Protein AF-A0A0F9I680-F1 (afdb_monomer)

Organism: NCBI:txid412755

Solvent-accessible surface area (backbone atoms only — not comparable to full-atom values): 9995 Å² total; per-residue (Å²): 134,84,71,47,72,48,41,45,18,54,28,61,46,63,41,27,54,53,59,56,99,83,57,76,48,34,31,39,33,33,26,45,72,59,65,69,57,66,71,37,91,88,50,78,71,80,47,61,52,76,46,85,48,102,69,39,40,36,44,37,25,24,49,69,58,43,52,54,42,27,54,46,25,34,59,76,54,52,42,57,49,64,41,65,60,71,60,88,81,68,40,84,87,36,68,31,42,51,54,35,69,44,52,81,79,32,67,43,73,70,34,33,53,52,32,31,51,52,49,26,52,53,27,48,46,62,39,72,73,50,86,70,67,87,87,52,71,78,83,39,71,69,39,36,55,22,49,38,53,23,52,51,40,48,54,37,43,50,45,26,71,74,72,73,49,76,62,65,58,48,48,92,45,61,74,66,58,75,103

InterPro domains:
  IPR018775 RNA repair pathway DNA polymerase beta [PF10127] (4-165)
  IPR018775 RNA repair pathway DNA polymerase beta [PTHR34817] (3-168)

Structure (mmCIF, N/CA/C/O backbone):
data_AF-A0A0F9I680-F1
#
_entry.id   AF-A0A0F9I680-F1
#
loop_
_atom_site.group_PDB
_atom_site.id
_atom_site.type_symbol
_atom_site.label_atom_id
_atom_site.label_alt_id
_atom_site.label_comp_id
_atom_site.label_asym_id
_atom_site.label_entity_id
_atom_site.label_seq_id
_atom_site.pdbx_PDB_ins_code
_atom_site.Cartn_x
_atom_site.Cartn_y
_atom_site.Cartn_z
_atom_site.occupancy
_atom_site.B_iso_or_equiv
_atom_site.auth_seq_id
_atom_site.auth_comp_id
_atom_site.auth_asym_id
_atom_site.auth_atom_id
_atom_site.pdbx_PDB_model_num
ATOM 1 N N . MET A 1 1 ? -2.159 15.903 21.311 1.00 48.25 1 MET A N 1
ATOM 2 C CA . MET A 1 1 ? -1.801 14.500 21.614 1.00 48.25 1 MET A CA 1
ATOM 3 C C . MET A 1 1 ? -1.056 13.933 20.414 1.00 48.25 1 MET A C 1
ATOM 5 O O . MET A 1 1 ? -1.367 14.329 19.299 1.00 48.25 1 MET A O 1
ATOM 9 N N . THR A 1 2 ? -0.051 13.082 20.617 1.00 60.75 2 THR A N 1
ATOM 10 C CA . THR A 1 2 ? 0.745 12.515 19.514 1.00 60.75 2 THR A CA 1
ATOM 11 C C . THR A 1 2 ? -0.011 11.352 18.873 1.00 60.75 2 THR A C 1
ATOM 13 O O . THR A 1 2 ? -0.427 10.430 19.573 1.00 60.75 2 THR A O 1
ATOM 16 N N . ASN A 1 3 ? -0.195 11.392 17.552 1.00 76.88 3 ASN A N 1
ATOM 17 C CA . ASN A 1 3 ? -0.824 10.306 16.801 1.00 76.88 3 ASN A CA 1
ATOM 18 C C . ASN A 1 3 ? -0.035 9.003 16.985 1.00 76.88 3 ASN A C 1
ATOM 20 O O . ASN A 1 3 ? 1.183 8.977 16.803 1.00 76.88 3 ASN A O 1
ATOM 24 N N . LYS A 1 4 ? -0.727 7.911 17.324 1.00 87.38 4 LYS A N 1
ATOM 25 C CA . LYS A 1 4 ? -0.082 6.615 17.559 1.00 87.38 4 LYS A CA 1
ATOM 26 C C . LYS A 1 4 ? 0.036 5.847 16.249 1.00 87.38 4 LYS A C 1
ATOM 28 O O . LYS A 1 4 ? -0.978 5.424 15.693 1.00 87.38 4 LYS A O 1
ATOM 33 N N . MET A 1 5 ? 1.261 5.640 15.775 1.00 91.88 5 MET A N 1
ATOM 34 C CA . MET A 1 5 ? 1.537 4.731 14.662 1.00 91.88 5 MET A CA 1
ATOM 35 C C . MET A 1 5 ? 1.271 3.286 15.102 1.00 91.88 5 MET A C 1
ATOM 37 O O . MET A 1 5 ? 1.675 2.878 16.190 1.00 91.88 5 MET A O 1
ATOM 41 N N . ILE A 1 6 ? 0.550 2.529 14.278 1.00 94.44 6 ILE A N 1
ATOM 42 C CA . ILE A 1 6 ? 0.168 1.138 14.562 1.00 94.44 6 ILE A CA 1
ATOM 43 C C . ILE A 1 6 ? 0.752 0.143 13.561 1.00 94.44 6 ILE A C 1
ATOM 45 O O . ILE A 1 6 ? 0.782 -1.046 13.855 1.00 94.44 6 ILE A O 1
ATOM 49 N N . LEU A 1 7 ? 1.195 0.60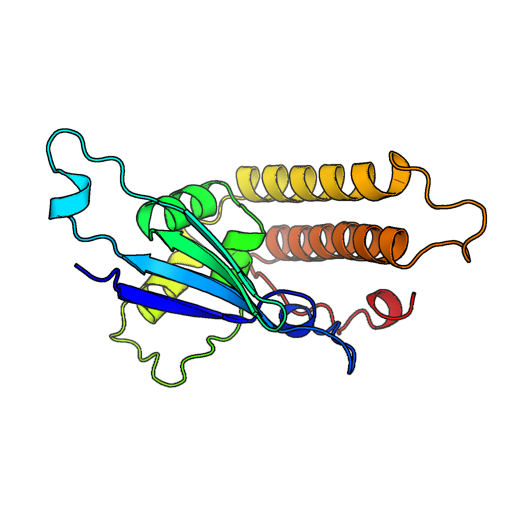7 12.391 1.00 95.69 7 LEU A N 1
ATOM 50 C CA . LEU A 1 7 ? 1.823 -0.211 11.359 1.00 95.69 7 LEU A CA 1
ATOM 51 C C . LEU A 1 7 ? 2.807 0.654 10.569 1.00 95.69 7 LEU A C 1
ATOM 53 O O . LEU A 1 7 ? 2.460 1.776 10.208 1.00 95.69 7 LEU A O 1
ATOM 57 N N . LYS A 1 8 ? 3.989 0.111 10.273 1.00 95.06 8 LYS A N 1
ATOM 58 C CA . LYS A 1 8 ? 4.958 0.662 9.320 1.00 95.06 8 LYS A CA 1
ATOM 59 C C . LYS A 1 8 ? 5.495 -0.479 8.462 1.00 95.06 8 LYS A C 1
ATOM 61 O O . LYS A 1 8 ? 5.934 -1.491 9.011 1.00 95.06 8 LYS A O 1
ATOM 66 N N . THR A 1 9 ? 5.455 -0.338 7.145 1.00 95.69 9 THR A N 1
ATOM 67 C CA . THR A 1 9 ? 5.979 -1.318 6.185 1.00 95.69 9 THR A CA 1
ATOM 68 C C . THR A 1 9 ? 6.932 -0.640 5.219 1.00 95.69 9 THR A C 1
ATOM 70 O O . THR A 1 9 ? 6.786 0.550 4.942 1.00 95.69 9 THR A O 1
ATOM 73 N N . VAL A 1 10 ? 7.880 -1.407 4.686 1.00 95.12 10 VAL A N 1
ATOM 74 C CA . VAL A 1 10 ? 8.699 -0.966 3.549 1.00 95.12 10 VAL A CA 1
ATOM 75 C C . VAL A 1 10 ? 7.780 -0.686 2.352 1.00 95.12 10 VAL A C 1
ATOM 77 O O . VAL A 1 10 ? 6.720 -1.303 2.219 1.00 95.12 10 VAL A O 1
ATOM 80 N N . ALA A 1 11 ? 8.152 0.264 1.509 1.00 93.44 11 ALA A N 1
ATOM 81 C CA . ALA A 1 11 ? 7.492 0.570 0.248 1.00 93.44 11 ALA A CA 1
ATOM 82 C C . ALA A 1 11 ? 8.542 0.674 -0.874 1.00 93.44 11 ALA A C 1
ATOM 84 O O . ALA A 1 11 ? 9.697 0.281 -0.695 1.00 93.44 11 ALA A O 1
ATOM 85 N N . GLY A 1 12 ? 8.122 1.144 -2.048 1.00 90.69 12 GLY A N 1
ATOM 86 C CA . GLY A 1 12 ? 9.046 1.444 -3.140 1.00 90.69 12 GLY A CA 1
ATOM 87 C C . GLY A 1 12 ? 9.788 0.236 -3.708 1.00 90.69 12 GLY A C 1
ATOM 88 O O . GLY A 1 12 ? 9.336 -0.907 -3.594 1.00 90.69 12 GLY A O 1
ATOM 89 N N . SER A 1 13 ? 10.926 0.502 -4.357 1.00 89.88 13 SER A N 1
ATOM 90 C CA . SER A 1 13 ? 11.719 -0.510 -5.075 1.00 89.88 13 SER A CA 1
ATOM 91 C C . SER A 1 13 ? 12.081 -1.701 -4.185 1.00 89.88 13 SER A C 1
ATOM 93 O O . SER A 1 13 ? 11.912 -2.842 -4.609 1.00 89.88 13 SER A O 1
ATOM 95 N N . ARG A 1 14 ? 12.427 -1.449 -2.917 1.00 92.12 14 ARG A N 1
ATOM 96 C CA . ARG A 1 14 ? 12.725 -2.477 -1.903 1.00 92.12 14 ARG A CA 1
ATOM 97 C C . ARG A 1 14 ? 11.552 -3.400 -1.603 1.00 92.12 14 ARG A C 1
ATOM 99 O O . ARG A 1 14 ? 11.730 -4.606 -1.468 1.00 92.12 14 ARG A O 1
ATOM 106 N N . ALA A 1 15 ? 10.335 -2.864 -1.502 1.00 93.25 15 ALA A N 1
ATOM 107 C CA . ALA A 1 15 ? 9.154 -3.709 -1.313 1.00 93.25 15 ALA A CA 1
ATOM 108 C C . ALA A 1 15 ? 8.887 -4.586 -2.547 1.00 93.25 15 ALA A C 1
ATOM 110 O O . ALA A 1 15 ? 8.415 -5.719 -2.425 1.00 93.25 15 ALA A O 1
ATOM 111 N N . TYR A 1 16 ? 9.201 -4.064 -3.733 1.00 92.38 16 TYR A N 1
ATOM 112 C CA . TYR A 1 16 ? 8.995 -4.751 -5.002 1.00 92.38 16 TYR A CA 1
ATOM 113 C C . TYR A 1 16 ? 10.117 -5.734 -5.366 1.00 92.38 16 TYR A C 1
ATOM 115 O O . TYR A 1 16 ? 9.913 -6.518 -6.292 1.00 92.38 16 TYR A O 1
ATOM 123 N N . GLY A 1 17 ? 11.245 -5.751 -4.647 1.00 90.75 17 GLY A N 1
ATOM 124 C CA . GLY A 1 17 ? 12.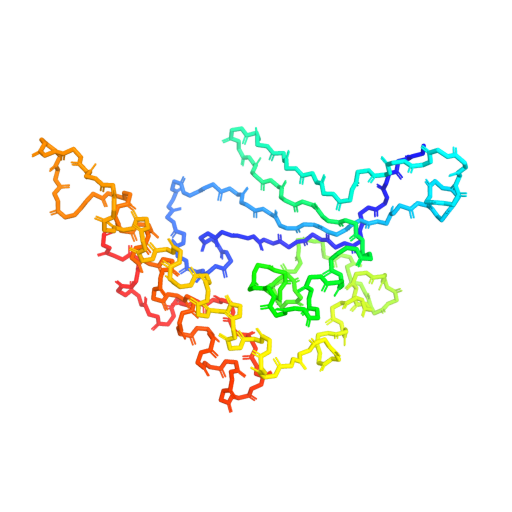423 -6.547 -5.017 1.00 90.75 17 GLY A CA 1
ATOM 125 C C . GLY A 1 17 ? 13.109 -6.023 -6.281 1.00 90.75 17 GLY A C 1
ATOM 126 O O . GLY A 1 17 ? 13.541 -6.814 -7.116 1.00 90.75 17 GLY A O 1
ATOM 127 N N . LEU A 1 18 ? 13.086 -4.702 -6.470 1.00 89.31 18 LEU A N 1
ATOM 128 C CA . LEU A 1 18 ? 13.632 -3.985 -7.625 1.00 89.31 18 LEU A CA 1
ATOM 129 C C . LEU A 1 18 ? 14.715 -2.972 -7.203 1.00 89.31 18 LEU A C 1
ATOM 131 O O . LEU A 1 18 ? 15.000 -2.034 -7.942 1.00 89.31 18 LEU A O 1
ATOM 135 N N . GLU A 1 19 ? 15.236 -3.073 -5.982 1.00 89.44 19 GLU A N 1
ATOM 136 C CA . GLU A 1 19 ? 16.213 -2.138 -5.435 1.00 89.44 19 GLU A CA 1
ATOM 137 C C . GLU A 1 19 ? 17.595 -2.248 -6.096 1.00 89.44 19 GLU A C 1
ATOM 139 O O . GLU A 1 19 ? 18.069 -3.325 -6.452 1.00 89.44 19 GLU A O 1
ATOM 144 N N . THR A 1 20 ? 18.258 -1.102 -6.206 1.00 85.81 20 THR A N 1
ATOM 145 C CA . THR A 1 20 ? 19.670 -0.944 -6.572 1.00 85.81 20 THR A CA 1
ATOM 146 C C . THR A 1 20 ? 20.467 -0.464 -5.350 1.00 85.81 20 THR A C 1
ATOM 148 O O . THR A 1 20 ? 19.858 -0.028 -4.362 1.00 85.81 20 THR A O 1
ATOM 151 N N . PRO A 1 21 ? 21.814 -0.492 -5.378 1.00 87.12 21 PRO A N 1
ATOM 152 C CA . PRO A 1 21 ? 22.633 0.053 -4.290 1.00 87.12 21 PRO A CA 1
ATOM 153 C C . PRO A 1 21 ? 22.317 1.519 -3.936 1.00 87.12 21 PRO A C 1
ATOM 155 O O . PRO A 1 21 ? 22.469 1.916 -2.784 1.00 87.12 21 PRO A O 1
ATOM 158 N N . GLU A 1 22 ? 21.831 2.300 -4.900 1.00 86.31 22 GLU A N 1
ATOM 159 C CA . GLU A 1 22 ? 21.490 3.723 -4.772 1.00 86.31 22 GLU A CA 1
ATOM 160 C C . GLU A 1 22 ? 20.029 3.966 -4.376 1.00 86.31 22 GLU A C 1
ATOM 162 O O . GLU A 1 22 ? 19.637 5.109 -4.150 1.00 86.31 22 GLU A O 1
ATOM 167 N N . SER A 1 23 ? 19.200 2.920 -4.315 1.00 86.25 23 SER A N 1
ATOM 168 C CA . SER A 1 23 ? 17.781 3.084 -4.006 1.00 86.25 23 SER A CA 1
ATOM 169 C C . SER A 1 23 ? 17.591 3.654 -2.594 1.00 86.25 23 SER A C 1
ATOM 171 O O . SER A 1 23 ? 18.244 3.200 -1.649 1.00 86.25 23 SER A O 1
ATOM 173 N N . ASP A 1 24 ? 16.618 4.540 -2.426 1.00 88.38 24 ASP A N 1
ATOM 174 C CA . ASP A 1 24 ? 16.194 5.165 -1.171 1.00 88.38 24 ASP A CA 1
ATOM 175 C C . ASP A 1 24 ? 15.243 4.281 -0.339 1.00 88.38 24 ASP A C 1
ATOM 177 O O . ASP A 1 24 ? 14.842 3.178 -0.734 1.00 88.38 24 ASP A O 1
ATOM 181 N N . TRP A 1 25 ? 14.938 4.725 0.884 1.00 90.38 25 TRP A N 1
ATOM 182 C CA . TRP A 1 25 ? 14.004 4.038 1.773 1.00 90.38 25 TRP A CA 1
ATOM 183 C C . TRP A 1 25 ? 12.628 4.698 1.748 1.00 90.38 25 TRP A C 1
ATOM 185 O O . TRP A 1 25 ? 12.415 5.739 2.367 1.00 90.38 25 TRP A O 1
ATOM 195 N N . ASP A 1 26 ? 11.673 4.014 1.126 1.00 92.62 26 ASP A N 1
ATOM 196 C CA . ASP A 1 26 ? 10.259 4.370 1.185 1.00 92.62 26 ASP A CA 1
ATOM 197 C C . ASP A 1 26 ? 9.522 3.579 2.274 1.00 92.62 26 ASP A C 1
ATOM 199 O O . ASP A 1 26 ? 9.750 2.376 2.470 1.00 92.62 26 ASP A O 1
ATOM 203 N N . TYR A 1 27 ? 8.554 4.217 2.931 1.00 94.62 27 TYR A N 1
ATOM 204 C CA . TYR A 1 27 ? 7.679 3.570 3.904 1.00 94.62 27 TYR A CA 1
ATOM 205 C C . TYR A 1 27 ? 6.213 3.950 3.739 1.00 94.62 27 TYR A C 1
ATOM 207 O O . TYR A 1 27 ? 5.848 5.097 3.486 1.00 94.62 27 TYR A O 1
ATOM 215 N N . HIS A 1 28 ? 5.350 2.983 4.030 1.00 95.81 28 HIS A N 1
ATOM 216 C CA . HIS A 1 28 ? 3.940 3.221 4.301 1.00 95.81 28 HIS A CA 1
ATOM 217 C C . HIS A 1 28 ? 3.675 3.041 5.791 1.00 95.81 28 HIS A C 1
ATOM 219 O O . HIS A 1 28 ? 4.137 2.071 6.395 1.00 95.81 28 HIS A O 1
ATOM 225 N N . ALA A 1 29 ? 2.905 3.945 6.391 1.00 94.94 29 ALA A N 1
ATOM 226 C CA . ALA A 1 29 ? 2.509 3.820 7.785 1.00 94.94 29 ALA A CA 1
ATOM 227 C C . ALA A 1 29 ? 1.026 4.108 8.016 1.00 94.94 29 ALA A C 1
ATOM 229 O O . ALA A 1 29 ? 0.394 4.911 7.331 1.00 94.94 29 ALA A O 1
ATOM 230 N N . VAL A 1 30 ? 0.473 3.467 9.041 1.00 96.44 30 VAL A N 1
ATOM 231 C CA . VAL A 1 30 ? -0.902 3.683 9.490 1.00 96.44 30 VAL A CA 1
ATOM 232 C C . VAL A 1 30 ? -0.878 4.160 10.929 1.00 96.44 30 VAL A C 1
ATOM 234 O O . VAL A 1 30 ? -0.193 3.576 11.773 1.00 96.44 30 VAL A O 1
ATOM 237 N N . PHE A 1 31 ? -1.634 5.214 11.218 1.00 94.62 31 PHE A N 1
ATOM 238 C CA . PHE A 1 31 ? -1.754 5.784 12.554 1.00 94.62 31 PHE A CA 1
ATOM 239 C C . PHE A 1 31 ? -3.211 5.928 12.985 1.00 94.62 31 PHE A C 1
ATOM 241 O O . PHE A 1 31 ? -4.137 5.890 12.176 1.00 94.62 31 PHE A O 1
ATOM 248 N N . VAL A 1 32 ? -3.408 6.099 14.288 1.00 93.75 32 VAL A N 1
ATOM 249 C CA . VAL A 1 32 ? -4.717 6.333 14.896 1.00 93.75 32 VAL A CA 1
ATOM 250 C C . VAL A 1 32 ? -4.776 7.762 15.411 1.00 93.75 32 VAL A C 1
ATOM 252 O O . VAL A 1 32 ? -3.882 8.202 16.140 1.00 93.75 32 VAL A O 1
ATOM 255 N N . ILE A 1 33 ? -5.845 8.463 15.037 1.00 92.56 33 ILE A N 1
ATOM 256 C CA . ILE A 1 33 ? -6.227 9.740 15.638 1.00 92.56 33 ILE A CA 1
ATOM 257 C C . ILE A 1 33 ? -7.185 9.441 16.795 1.00 92.56 33 ILE A C 1
ATOM 259 O O . ILE A 1 33 ? -8.122 8.657 16.604 1.00 92.56 33 ILE A O 1
ATOM 263 N N . PRO A 1 34 ? -6.980 10.030 17.986 1.00 90.19 34 PRO A N 1
ATOM 264 C CA . PRO A 1 34 ? -7.920 9.899 19.090 1.00 90.19 34 PRO A CA 1
ATOM 265 C C . PRO A 1 34 ? -9.344 10.271 18.671 1.00 90.19 34 PRO A C 1
ATOM 267 O O . PRO A 1 34 ? -9.570 11.287 18.019 1.00 90.19 34 PRO A O 1
ATOM 270 N N . THR A 1 35 ? -10.332 9.478 19.085 1.00 91.12 35 THR A N 1
ATOM 271 C CA . THR A 1 35 ? -11.741 9.722 18.738 1.00 91.12 35 THR A CA 1
ATOM 272 C C . THR A 1 35 ? -12.216 11.108 19.174 1.00 91.12 35 THR A C 1
ATOM 274 O O . THR A 1 35 ? -12.987 11.737 18.456 1.00 91.12 35 THR A O 1
ATOM 277 N 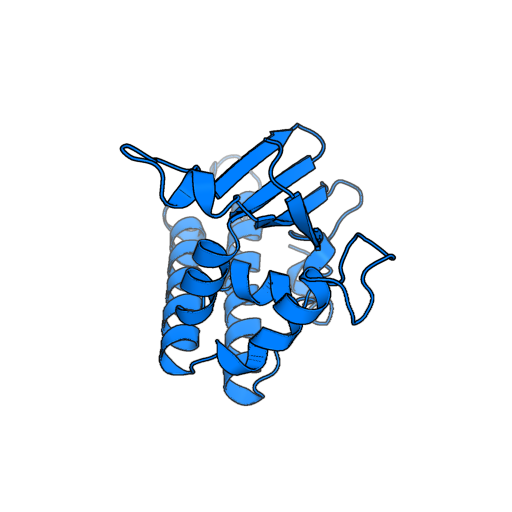N . VAL A 1 36 ? -11.705 11.619 20.299 1.00 92.12 36 VAL A N 1
ATOM 278 C CA . VAL A 1 36 ? -11.998 12.978 20.785 1.00 92.12 36 VAL A CA 1
ATOM 279 C C . VAL A 1 36 ? -11.589 14.060 19.781 1.00 92.12 36 VAL A C 1
ATOM 281 O O . VAL A 1 36 ? -12.331 15.017 19.596 1.00 92.12 36 VAL A O 1
ATOM 284 N N . ASP A 1 37 ? -10.481 13.866 19.061 1.00 90.56 37 ASP A N 1
ATOM 285 C CA . ASP A 1 37 ? -9.981 14.813 18.058 1.00 90.56 37 ASP A CA 1
ATOM 286 C C . ASP A 1 37 ? -10.763 14.709 16.737 1.00 90.56 37 ASP A C 1
ATOM 288 O O . ASP A 1 37 ? -10.782 15.647 15.943 1.00 90.56 37 ASP A O 1
ATOM 292 N N . ILE A 1 38 ? -11.422 13.570 16.492 1.00 90.25 38 ILE A N 1
ATOM 293 C CA . ILE A 1 38 ? -12.303 13.361 15.333 1.00 90.25 38 ILE A CA 1
ATOM 294 C C . ILE A 1 38 ? -13.693 13.960 15.587 1.00 90.25 38 ILE A C 1
ATOM 296 O O . ILE A 1 38 ? -14.302 14.489 14.661 1.00 90.25 38 ILE A O 1
ATOM 300 N N . LEU A 1 39 ? -14.202 13.850 16.818 1.00 92.81 39 LEU A N 1
ATOM 301 C CA . LEU A 1 39 ? -15.562 14.256 17.194 1.00 92.81 39 LEU A CA 1
ATOM 302 C C . LEU A 1 39 ? -15.652 15.677 17.773 1.00 92.81 39 LEU A C 1
ATOM 304 O O . LEU A 1 39 ? -16.750 16.129 18.098 1.00 92.81 39 LEU A O 1
ATOM 308 N N . ALA A 1 40 ? -14.530 16.384 17.915 1.00 93.56 40 ALA A N 1
ATOM 309 C CA . ALA A 1 40 ? -14.527 17.764 18.382 1.00 93.56 40 ALA A CA 1
ATOM 310 C C . ALA A 1 40 ? -15.291 18.698 17.422 1.00 93.56 40 ALA A C 1
ATOM 312 O O . ALA A 1 40 ? -15.269 18.538 16.198 1.00 93.56 40 ALA A O 1
ATOM 313 N N . LEU A 1 41 ? -15.945 19.723 17.977 1.00 94.12 41 LEU A N 1
ATOM 314 C CA . LEU A 1 41 ? -16.574 20.772 17.173 1.00 94.12 41 LEU A CA 1
ATOM 315 C C . LEU A 1 41 ? -15.502 21.515 16.362 1.00 94.12 41 LEU A C 1
ATOM 317 O O . LEU A 1 41 ? -14.508 21.978 16.915 1.00 94.12 41 LEU A O 1
ATOM 321 N N . GLY A 1 42 ? -15.702 21.614 15.046 1.00 91.94 42 GLY A N 1
ATOM 322 C CA . GLY A 1 42 ? -14.726 22.221 14.133 1.00 91.94 42 GLY A CA 1
ATOM 323 C C . GLY A 1 42 ? -13.513 21.338 13.809 1.00 91.94 42 GLY A C 1
ATOM 324 O O . GLY A 1 42 ? -12.537 21.837 13.250 1.00 91.94 42 GLY A O 1
ATOM 325 N N . ALA A 1 43 ? -13.549 20.042 14.139 1.00 88.25 43 ALA A N 1
ATOM 326 C CA . ALA A 1 43 ? -12.458 19.121 13.845 1.00 88.25 43 ALA A CA 1
ATOM 327 C C . ALA A 1 43 ? -12.141 19.047 12.340 1.00 88.25 43 ALA A C 1
ATOM 329 O O . ALA A 1 43 ? -13.004 18.762 11.509 1.00 88.25 43 ALA A O 1
ATOM 330 N N . ASN A 1 44 ? -10.863 19.225 11.997 1.00 87.31 44 ASN A N 1
ATOM 331 C CA . ASN A 1 44 ? -10.322 18.973 10.661 1.00 87.31 44 ASN A CA 1
ATOM 332 C C . ASN A 1 44 ? -9.040 18.124 10.757 1.00 87.31 44 ASN A C 1
ATOM 334 O O . ASN A 1 44 ? -7.934 18.618 10.513 1.00 87.31 44 ASN A O 1
ATOM 338 N N . PRO A 1 45 ? -9.153 16.858 11.198 1.00 85.56 45 PRO A N 1
ATOM 339 C CA . PRO A 1 45 ? -7.988 16.021 11.424 1.00 85.56 45 PRO A CA 1
ATOM 340 C C . PRO A 1 45 ? -7.264 15.730 10.105 1.00 85.56 45 PRO A C 1
ATOM 342 O O . PRO A 1 45 ? -7.874 15.312 9.117 1.00 85.56 45 PRO A O 1
ATOM 345 N N . LYS A 1 46 ? -5.936 15.885 10.093 1.00 84.88 46 LYS A N 1
ATOM 346 C CA . LYS A 1 46 ? -5.104 15.472 8.956 1.00 84.88 46 LYS A CA 1
ATOM 347 C C . LYS A 1 46 ? -5.128 13.947 8.839 1.00 84.88 46 LYS A C 1
ATOM 349 O O . LYS A 1 46 ? -4.502 13.251 9.628 1.00 84.88 46 LYS A O 1
ATOM 354 N N . ARG A 1 47 ? -5.850 13.429 7.842 1.00 88.00 47 ARG A N 1
ATOM 355 C CA . ARG A 1 47 ? -6.007 11.979 7.599 1.00 88.00 47 ARG A CA 1
ATOM 356 C C . ARG A 1 47 ? -4.901 11.359 6.750 1.00 88.00 47 ARG A C 1
ATOM 358 O O . ARG A 1 47 ? -4.856 10.140 6.606 1.00 88.00 47 ARG A O 1
ATOM 365 N N . ARG A 1 48 ? -4.050 12.195 6.155 1.00 87.62 48 ARG A N 1
ATOM 366 C CA . ARG A 1 48 ? -2.861 11.801 5.401 1.00 87.62 48 ARG A CA 1
ATOM 367 C C . ARG A 1 48 ? -1.742 12.792 5.653 1.00 87.62 48 ARG A C 1
ATOM 369 O O . ARG A 1 48 ? -2.016 13.985 5.796 1.00 87.62 48 ARG A O 1
ATOM 376 N N . ALA A 1 49 ? -0.515 12.300 5.649 1.00 82.94 49 ALA A N 1
ATOM 377 C CA . ALA A 1 49 ? 0.675 13.129 5.574 1.00 82.94 49 ALA A CA 1
ATOM 378 C C . ALA A 1 49 ? 1.725 12.437 4.705 1.00 82.94 49 ALA A C 1
ATOM 380 O O . ALA A 1 49 ? 1.769 11.205 4.643 1.00 82.94 49 ALA A O 1
ATOM 381 N N . TRP A 1 50 ? 2.531 13.254 4.041 1.00 80.75 50 TRP A N 1
ATOM 382 C CA . TRP A 1 50 ? 3.685 12.833 3.267 1.00 80.75 50 TRP A CA 1
ATOM 383 C C . TRP A 1 50 ? 4.899 13.547 3.850 1.00 80.75 50 TRP A C 1
ATOM 385 O O . TRP A 1 50 ? 4.830 14.758 4.076 1.00 80.75 50 TRP A O 1
ATOM 395 N N . ASP A 1 51 ? 5.930 12.783 4.184 1.00 78.25 51 ASP A N 1
ATOM 396 C CA . ASP A 1 51 ? 7.190 13.286 4.718 1.00 78.25 51 ASP A CA 1
ATOM 397 C C . ASP A 1 51 ? 8.298 12.924 3.729 1.00 78.25 51 ASP A C 1
ATOM 399 O O . ASP A 1 51 ? 8.665 11.756 3.611 1.00 78.25 51 ASP A O 1
ATOM 403 N N . GLU A 1 52 ? 8.752 13.922 2.972 1.00 68.06 52 GLU A N 1
ATOM 404 C CA . GLU A 1 52 ? 9.837 13.814 1.998 1.00 68.06 52 GLU A CA 1
ATOM 405 C C . GLU A 1 52 ? 11.118 14.377 2.618 1.00 68.06 52 GLU A C 1
ATOM 407 O O . GLU A 1 52 ? 11.441 15.561 2.482 1.00 68.06 52 GLU A O 1
ATOM 412 N N . SER A 1 53 ? 11.870 13.531 3.314 1.00 67.88 53 SER A N 1
ATOM 413 C CA . SER A 1 53 ? 13.252 13.846 3.675 1.00 67.88 53 SER A CA 1
ATOM 414 C C . SER A 1 53 ? 14.195 13.190 2.664 1.00 67.88 53 SER A C 1
ATOM 416 O O . SER A 1 53 ? 13.868 12.149 2.104 1.00 67.88 53 SER A O 1
ATOM 418 N N . LYS A 1 54 ? 15.384 13.764 2.424 1.00 57.56 54 LYS A N 1
ATOM 419 C CA . LYS A 1 54 ? 16.333 13.2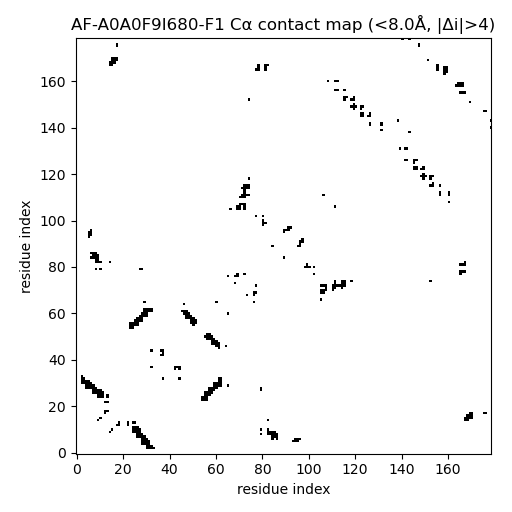63 1.401 1.00 57.56 54 LYS A CA 1
ATOM 420 C C . LYS A 1 54 ? 16.721 11.783 1.550 1.00 57.56 54 LYS A C 1
ATOM 422 O O . LYS A 1 54 ? 17.204 11.206 0.586 1.00 57.56 54 LYS A O 1
ATOM 427 N N . GLU A 1 55 ? 16.559 11.201 2.737 1.00 62.62 55 GLU A N 1
ATOM 428 C CA . GLU A 1 55 ? 16.933 9.811 3.031 1.00 62.62 55 GLU A CA 1
ATOM 429 C C . GLU A 1 55 ? 15.726 8.886 3.247 1.00 62.62 55 GLU A C 1
ATOM 431 O O . GLU A 1 55 ? 15.879 7.664 3.204 1.00 62.62 55 GLU A O 1
ATOM 436 N N . VAL A 1 56 ? 14.537 9.446 3.501 1.00 74.81 56 VAL A N 1
ATOM 437 C CA . VAL A 1 56 ? 13.329 8.689 3.836 1.00 74.81 56 VAL A CA 1
ATOM 438 C C . VAL A 1 56 ? 12.093 9.390 3.281 1.00 74.81 56 VAL A C 1
ATOM 440 O O . VAL A 1 56 ? 11.767 10.497 3.723 1.00 74.81 56 VAL A O 1
ATOM 443 N N . ASP A 1 57 ? 11.377 8.698 2.395 1.00 85.31 57 ASP A N 1
ATOM 444 C CA . ASP A 1 57 ? 10.003 9.026 2.015 1.00 85.31 57 ASP A CA 1
ATOM 445 C C . ASP A 1 57 ? 9.042 8.194 2.881 1.00 85.31 57 ASP A C 1
ATOM 447 O O . ASP A 1 57 ? 9.131 6.963 2.962 1.00 85.31 57 ASP A O 1
ATOM 451 N N . MET A 1 58 ? 8.118 8.859 3.576 1.00 90.56 58 MET A N 1
ATOM 452 C CA . MET A 1 58 ? 7.069 8.183 4.328 1.00 90.56 58 MET A CA 1
ATOM 453 C C . MET A 1 58 ? 5.676 8.717 3.997 1.00 90.56 58 MET A C 1
ATOM 455 O O . MET A 1 58 ? 5.311 9.854 4.309 1.00 90.56 58 MET A O 1
ATOM 459 N N . GLN A 1 59 ? 4.827 7.830 3.477 1.00 94.00 59 GLN A N 1
ATOM 460 C CA . GLN A 1 59 ? 3.397 8.075 3.322 1.00 94.00 59 GLN A CA 1
ATOM 461 C C . GLN A 1 59 ? 2.629 7.513 4.510 1.00 94.00 59 GLN A C 1
ATOM 463 O O . GLN A 1 59 ? 2.779 6.350 4.888 1.00 94.00 59 GLN A O 1
ATOM 468 N N . THR A 1 60 ? 1.776 8.342 5.106 1.00 94.12 60 THR A N 1
ATOM 469 C CA . THR A 1 60 ? 1.026 7.973 6.306 1.00 94.12 60 THR A CA 1
ATOM 470 C C . THR A 1 60 ? -0.470 8.192 6.136 1.00 94.12 60 THR A C 1
ATOM 472 O O . THR A 1 60 ? -0.907 9.194 5.563 1.00 94.12 60 THR A O 1
ATOM 475 N N . TRP A 1 61 ? -1.268 7.269 6.675 1.00 96.88 61 TRP A N 1
ATOM 476 C CA . TRP A 1 61 ? -2.728 7.345 6.660 1.00 96.88 61 TRP A CA 1
ATOM 477 C C . TRP A 1 61 ? -3.315 7.137 8.052 1.00 96.88 61 TRP A C 1
ATOM 479 O O . TRP A 1 61 ? -2.906 6.250 8.800 1.00 96.88 61 TRP A O 1
ATOM 489 N N . GLU A 1 62 ? -4.335 7.924 8.371 1.00 96.25 62 GLU A N 1
ATOM 490 C CA . GLU A 1 62 ? -5.221 7.641 9.494 1.00 96.25 62 GLU A CA 1
ATOM 491 C C . GLU A 1 62 ? -6.005 6.349 9.209 1.00 9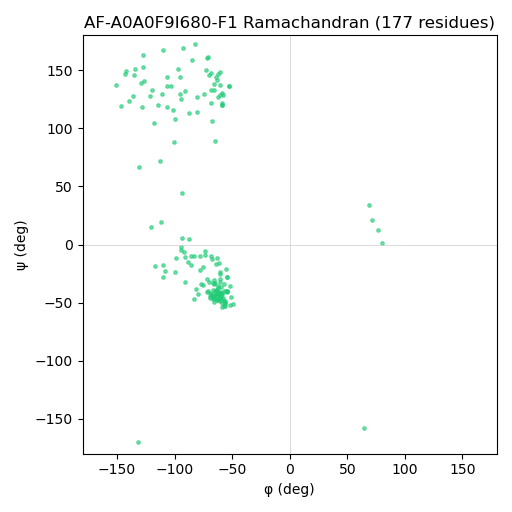6.25 62 GLU A C 1
ATOM 493 O O . GLU A 1 62 ? -6.454 6.134 8.081 1.00 96.25 62 GLU A O 1
ATOM 498 N N . VAL A 1 63 ? -6.166 5.481 10.212 1.00 96.44 63 VAL A N 1
ATOM 499 C CA . VAL A 1 63 ? -6.697 4.113 10.058 1.00 96.44 63 VAL A CA 1
ATOM 500 C C . VAL A 1 63 ? -8.065 4.041 9.367 1.00 96.44 63 VAL A C 1
ATOM 502 O O . VAL A 1 63 ? -8.270 3.184 8.507 1.00 96.44 63 VAL A O 1
ATOM 505 N N . GLY A 1 64 ? -8.994 4.945 9.677 1.00 95.44 64 GLY A N 1
ATOM 506 C CA . GLY A 1 64 ? -10.303 5.017 9.033 1.00 95.44 64 GLY A CA 1
ATOM 507 C C . GLY A 1 64 ? -10.196 5.385 7.554 1.00 95.44 64 GLY A C 1
ATOM 508 O O . GLY A 1 64 ? -10.816 4.746 6.703 1.00 95.44 64 GLY A O 1
ATOM 509 N N . HIS A 1 65 ? -9.365 6.373 7.221 1.00 96.56 65 HIS A N 1
ATOM 510 C CA . HIS A 1 65 ? -9.100 6.737 5.830 1.00 96.56 65 HIS A CA 1
ATOM 511 C C . HIS A 1 65 ? -8.351 5.639 5.056 1.00 96.56 65 HIS A C 1
ATOM 513 O O . HIS A 1 65 ? -8.691 5.361 3.904 1.00 96.56 65 HIS A O 1
ATOM 519 N N . PHE A 1 66 ? -7.386 4.975 5.693 1.00 98.19 66 PHE A N 1
ATOM 520 C CA . PHE A 1 66 ? -6.677 3.818 5.149 1.00 98.19 66 PHE A CA 1
ATOM 521 C C . PHE A 1 66 ? -7.655 2.696 4.777 1.00 98.19 66 PHE A C 1
ATOM 523 O O . PHE A 1 66 ? -7.689 2.256 3.629 1.00 98.19 66 PHE A O 1
ATOM 530 N N . LEU A 1 67 ? -8.523 2.291 5.712 1.00 98.12 67 LEU A N 1
ATOM 531 C CA . LEU A 1 67 ? -9.538 1.264 5.470 1.00 98.12 67 LEU A CA 1
ATOM 532 C C . LEU A 1 67 ? -10.540 1.691 4.397 1.00 98.12 67 LEU A C 1
ATOM 534 O O . LEU A 1 67 ? -10.895 0.884 3.539 1.00 98.12 67 LEU A O 1
ATOM 538 N N . HIS A 1 68 ? -10.950 2.962 4.377 1.00 97.69 68 HIS A N 1
ATOM 539 C CA . HIS A 1 68 ? -11.806 3.482 3.315 1.00 97.69 68 HIS A CA 1
ATOM 540 C C . HIS A 1 68 ? -11.175 3.269 1.932 1.00 97.69 68 HIS A C 1
ATOM 542 O O . HIS A 1 68 ? -11.819 2.703 1.050 1.00 97.69 68 HIS A O 1
ATOM 548 N N . LEU A 1 69 ? -9.911 3.655 1.741 1.00 98.31 69 LEU A N 1
ATOM 549 C CA . LEU A 1 69 ? -9.209 3.447 0.473 1.00 98.31 69 LEU A CA 1
ATOM 550 C C . LEU A 1 69 ? -8.996 1.960 0.151 1.00 98.31 69 LEU A C 1
ATOM 552 O O . LEU A 1 69 ? -9.073 1.576 -1.019 1.00 98.31 69 LEU A O 1
ATOM 556 N N . ALA A 1 70 ? -8.793 1.119 1.169 1.00 98.38 70 ALA A N 1
ATOM 557 C CA . ALA A 1 70 ? -8.668 -0.326 1.002 1.00 98.38 70 ALA A CA 1
ATOM 558 C C . ALA A 1 70 ? -9.943 -0.926 0.386 1.00 98.38 70 ALA A C 1
ATOM 560 O O . ALA A 1 70 ? -9.861 -1.669 -0.589 1.00 98.38 70 ALA A O 1
ATOM 561 N N . THR A 1 71 ? -11.131 -0.506 0.850 1.00 98.31 71 THR A N 1
ATOM 562 C CA . THR A 1 71 ? -12.418 -0.940 0.258 1.00 98.31 71 THR A CA 1
ATOM 563 C C . THR A 1 71 ? -12.619 -0.483 -1.191 1.00 98.31 71 THR A C 1
ATOM 565 O O . THR A 1 71 ? -13.482 -1.007 -1.897 1.00 98.31 71 THR A O 1
ATOM 568 N N . LYS A 1 72 ? -11.835 0.497 -1.655 1.00 98.31 72 LYS A N 1
ATOM 569 C CA . LYS A 1 72 ? -11.820 0.963 -3.050 1.00 98.31 72 LYS A CA 1
ATOM 570 C C . LYS A 1 72 ? -10.755 0.269 -3.899 1.00 98.31 72 LYS A C 1
ATOM 572 O O . LYS A 1 72 ? -10.604 0.623 -5.062 1.00 98.31 72 LYS A O 1
ATOM 577 N N . GLY A 1 73 ? -10.052 -0.723 -3.352 1.00 97.75 73 GLY A N 1
ATOM 578 C CA . GLY A 1 73 ? -9.058 -1.513 -4.075 1.00 97.75 73 GLY A CA 1
ATOM 579 C C . GLY A 1 73 ? -7.773 -0.752 -4.402 1.00 97.75 73 GLY A C 1
ATOM 580 O O . GLY A 1 73 ? -7.081 -1.133 -5.340 1.00 97.75 73 GLY A O 1
ATOM 581 N N . ASN A 1 74 ? -7.467 0.336 -3.685 1.00 98.06 74 ASN A N 1
ATOM 582 C CA . ASN A 1 74 ? -6.284 1.153 -3.957 1.00 98.06 74 ASN A CA 1
ATOM 583 C C . ASN A 1 74 ? -4.990 0.306 -3.841 1.00 98.06 74 ASN A C 1
ATOM 585 O O . ASN A 1 74 ? -4.726 -0.188 -2.744 1.00 98.06 74 ASN A O 1
ATOM 589 N N . PRO A 1 75 ? -4.172 0.167 -4.909 1.00 96.94 75 PRO A N 1
ATOM 590 C CA . PRO A 1 75 ? -3.009 -0.727 -4.910 1.00 96.94 75 PRO A CA 1
ATOM 591 C C . PRO A 1 75 ? -2.016 -0.447 -3.776 1.00 96.94 75 PRO A C 1
ATOM 593 O O . PRO A 1 75 ? -1.710 -1.342 -2.998 1.00 96.94 75 PRO A O 1
ATOM 596 N N . THR A 1 76 ? -1.608 0.814 -3.608 1.00 95.62 76 THR A N 1
ATOM 597 C CA . THR A 1 76 ? -0.662 1.271 -2.572 1.00 95.62 76 THR A CA 1
ATOM 598 C C . THR A 1 76 ? -1.137 0.916 -1.161 1.00 95.62 76 THR A C 1
ATOM 600 O O . THR A 1 76 ? -0.374 0.477 -0.298 1.00 95.62 76 THR A O 1
ATOM 603 N N . ILE A 1 77 ? -2.440 1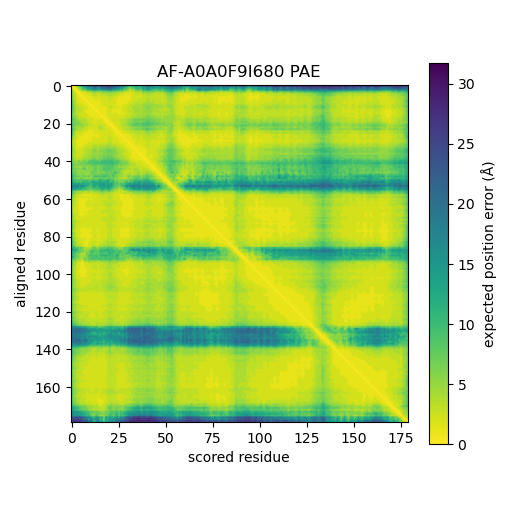.064 -0.922 1.00 97.75 77 ILE A N 1
ATOM 604 C CA . ILE A 1 77 ? -3.051 0.716 0.360 1.00 97.75 77 ILE A CA 1
ATOM 605 C C . ILE A 1 77 ? -3.059 -0.793 0.570 1.00 97.75 77 ILE A C 1
ATOM 607 O O . ILE A 1 77 ? -2.679 -1.246 1.646 1.00 97.75 77 ILE A O 1
ATOM 611 N N . LEU A 1 78 ? -3.455 -1.573 -0.439 1.00 98.19 78 LEU A N 1
ATOM 612 C CA . LEU A 1 78 ? -3.492 -3.031 -0.329 1.00 98.19 78 LEU A CA 1
ATOM 613 C C . LEU A 1 78 ? -2.094 -3.632 -0.126 1.00 98.19 78 LEU A C 1
ATOM 615 O O . LEU A 1 78 ? -1.945 -4.530 0.700 1.00 98.19 78 LEU A O 1
ATOM 619 N N . GLU A 1 79 ? -1.066 -3.104 -0.796 1.00 97.00 79 GLU A N 1
ATOM 620 C CA . GLU A 1 79 ? 0.337 -3.510 -0.610 1.00 97.00 79 GLU A CA 1
ATOM 621 C C . GLU A 1 79 ? 0.760 -3.401 0.865 1.00 97.00 79 GLU A C 1
ATOM 623 O O . GLU A 1 79 ? 1.367 -4.317 1.414 1.00 97.00 79 GLU A O 1
ATOM 628 N N . THR A 1 80 ? 0.329 -2.343 1.559 1.00 97.00 80 THR A N 1
ATOM 629 C CA . THR A 1 80 ? 0.647 -2.100 2.980 1.00 97.00 80 THR A CA 1
ATOM 630 C C . THR A 1 80 ? 0.134 -3.213 3.912 1.00 97.00 80 THR A C 1
ATOM 632 O O . THR A 1 80 ? 0.703 -3.449 4.978 1.00 97.00 80 THR A O 1
ATOM 635 N N . PHE A 1 81 ? -0.920 -3.950 3.533 1.00 97.19 81 PHE A N 1
ATOM 636 C CA . PHE A 1 81 ? -1.409 -5.090 4.327 1.00 97.19 81 PHE A CA 1
ATOM 637 C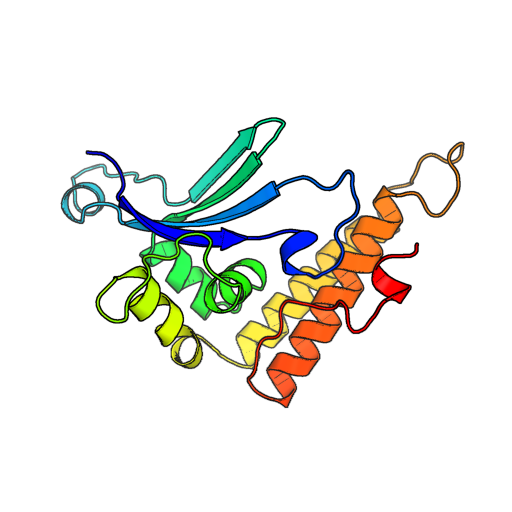 C . PHE A 1 81 ? -0.473 -6.304 4.272 1.00 97.19 81 PHE A C 1
ATOM 639 O O . PHE A 1 81 ? -0.441 -7.097 5.220 1.00 97.19 81 PHE A O 1
ATOM 646 N N . VAL A 1 82 ? 0.251 -6.480 3.165 1.00 95.81 82 VAL A N 1
ATOM 647 C CA . VAL A 1 82 ? 1.008 -7.704 2.864 1.00 95.81 82 VAL A CA 1
ATOM 648 C C . VAL A 1 82 ? 2.518 -7.506 2.930 1.00 95.81 82 VAL A C 1
ATOM 650 O O . VAL A 1 82 ? 3.209 -8.443 3.325 1.00 95.81 82 VAL A O 1
ATOM 653 N N . THR A 1 83 ? 3.040 -6.303 2.673 1.00 95.38 83 THR A N 1
ATOM 654 C CA . THR A 1 83 ? 4.482 -6.035 2.769 1.00 95.38 83 THR A CA 1
ATOM 655 C C . THR A 1 83 ? 4.986 -6.283 4.192 1.00 95.38 83 THR A C 1
ATOM 657 O O . THR A 1 83 ? 4.291 -5.905 5.140 1.00 95.38 83 THR A O 1
ATOM 660 N N . PRO A 1 84 ? 6.148 -6.926 4.404 1.00 91.25 84 PRO A N 1
ATOM 661 C CA . PRO A 1 84 ? 6.677 -7.161 5.742 1.00 91.25 84 PRO A CA 1
ATOM 662 C C . PRO A 1 84 ? 6.760 -5.870 6.573 1.00 91.25 84 PRO A C 1
ATOM 664 O O . PRO A 1 84 ? 7.137 -4.815 6.049 1.00 91.25 84 PRO A O 1
ATOM 667 N N . PRO A 1 85 ? 6.354 -5.913 7.851 1.00 93.00 85 PRO A N 1
ATOM 668 C CA . PRO A 1 85 ? 6.476 -4.751 8.708 1.00 93.00 85 PRO A CA 1
ATOM 669 C C . PRO A 1 85 ? 7.932 -4.493 9.095 1.00 93.00 85 PRO A C 1
ATOM 671 O O . PRO A 1 85 ? 8.719 -5.423 9.233 1.00 93.00 85 PRO A O 1
ATOM 674 N N . VAL A 1 86 ? 8.257 -3.220 9.312 1.00 91.12 86 VAL A N 1
ATOM 675 C CA . VAL A 1 86 ? 9.579 -2.791 9.801 1.00 91.12 86 VAL A CA 1
ATOM 676 C C . VAL A 1 86 ? 9.731 -3.091 11.293 1.00 91.12 86 VAL A C 1
ATOM 678 O O . VAL A 1 86 ? 10.813 -3.423 11.763 1.00 91.12 86 VAL A O 1
ATOM 681 N N . ASP A 1 87 ? 8.636 -2.972 12.041 1.00 84.00 87 ASP A N 1
ATOM 682 C CA . ASP A 1 87 ? 8.612 -3.221 13.478 1.00 84.00 87 ASP A CA 1
ATOM 683 C C . ASP A 1 87 ? 8.518 -4.728 13.770 1.00 84.00 87 ASP A C 1
ATOM 685 O O . ASP A 1 87 ? 7.506 -5.376 13.486 1.00 84.00 87 ASP A O 1
ATOM 689 N N . THR A 1 88 ? 9.575 -5.282 14.364 1.00 71.94 88 THR A N 1
ATOM 690 C CA . THR A 1 88 ? 9.664 -6.696 14.756 1.00 71.94 88 THR A CA 1
ATOM 691 C C . THR A 1 88 ? 8.817 -7.036 15.985 1.00 71.94 88 THR A C 1
ATOM 693 O O . THR A 1 88 ? 8.627 -8.212 16.289 1.00 71.94 88 THR A O 1
ATOM 696 N N . THR A 1 89 ? 8.252 -6.036 16.672 1.00 75.50 89 THR A N 1
ATOM 697 C CA . THR A 1 89 ? 7.396 -6.210 17.857 1.00 75.50 89 THR A CA 1
ATOM 698 C C . THR A 1 89 ? 5.912 -6.407 17.522 1.00 75.50 89 THR A C 1
ATOM 700 O O . THR A 1 89 ? 5.073 -6.525 18.418 1.00 75.50 89 THR A O 1
ATOM 703 N N . LEU A 1 90 ? 5.558 -6.496 16.234 1.00 79.88 90 LEU A N 1
ATOM 704 C CA . LEU A 1 90 ? 4.200 -6.786 15.765 1.00 79.88 90 LEU A CA 1
ATOM 705 C C . LEU A 1 90 ? 3.744 -8.204 16.159 1.00 79.88 90 LEU A C 1
ATOM 707 O O . LEU A 1 90 ? 3.881 -9.168 15.408 1.00 79.88 90 LEU A O 1
ATOM 711 N N . THR A 1 91 ? 3.140 -8.322 17.342 1.00 80.75 91 THR A N 1
ATOM 712 C CA . THR A 1 91 ? 2.499 -9.553 17.833 1.00 80.75 91 THR A CA 1
ATOM 713 C C . THR A 1 91 ? 1.007 -9.596 17.495 1.00 80.75 91 THR A C 1
ATOM 715 O O . THR A 1 91 ? 0.415 -8.587 17.103 1.00 80.75 91 THR A O 1
ATOM 718 N N . ARG A 1 92 ? 0.362 -10.758 17.691 1.00 78.50 92 ARG A N 1
ATOM 719 C CA . ARG A 1 92 ? -1.075 -10.974 17.416 1.00 78.50 92 ARG A CA 1
ATOM 720 C C . ARG A 1 92 ? -2.008 -9.982 18.123 1.00 78.50 92 ARG A C 1
ATOM 722 O O . ARG A 1 92 ? -3.081 -9.678 17.602 1.00 78.50 92 ARG A O 1
ATOM 729 N N . ASP A 1 93 ? -1.593 -9.460 19.272 1.00 85.50 93 ASP A N 1
ATOM 730 C CA . ASP A 1 93 ? -2.416 -8.570 20.094 1.00 85.50 93 ASP A CA 1
ATOM 731 C C . ASP A 1 93 ? -2.330 -7.102 19.675 1.00 85.50 93 ASP A C 1
ATOM 733 O O . ASP A 1 93 ? -3.226 -6.310 19.995 1.00 85.50 93 ASP A O 1
ATOM 737 N N . THR A 1 94 ? -1.301 -6.744 18.905 1.00 91.56 94 THR A N 1
ATOM 738 C CA . THR A 1 94 ? -1.102 -5.382 18.413 1.00 91.56 94 THR A CA 1
ATOM 739 C C . THR A 1 94 ? -2.168 -4.979 17.389 1.00 91.56 94 THR A C 1
ATOM 741 O O . THR A 1 94 ? -2.669 -5.781 16.594 1.00 91.56 94 THR A O 1
ATOM 744 N N . HIS A 1 95 ? -2.505 -3.688 17.376 1.00 93.56 95 HIS A N 1
ATOM 745 C CA . HIS A 1 95 ? -3.479 -3.133 16.433 1.00 93.56 95 HIS A CA 1
ATOM 746 C C . HIS A 1 95 ? -3.020 -3.273 14.976 1.00 93.56 95 HIS A C 1
ATOM 748 O O . HIS A 1 95 ? -3.850 -3.545 14.114 1.00 93.56 95 HIS A O 1
ATOM 754 N N . GLY A 1 96 ? -1.716 -3.154 14.696 1.00 94.31 96 GLY A N 1
ATOM 755 C CA . GLY A 1 96 ? -1.180 -3.343 13.348 1.00 94.31 96 GLY A CA 1
ATOM 756 C C . GLY A 1 96 ? -1.342 -4.767 12.827 1.00 94.31 96 GLY A C 1
ATOM 757 O O . GLY A 1 96 ? -1.734 -4.951 11.677 1.00 94.31 96 GLY A O 1
ATOM 758 N N . TYR A 1 97 ? -1.132 -5.785 13.669 1.00 94.44 97 TYR A N 1
ATOM 759 C CA . TYR A 1 97 ? -1.372 -7.172 13.268 1.00 94.44 97 TYR A CA 1
ATOM 760 C C . TYR A 1 97 ? -2.851 -7.408 12.943 1.00 94.44 97 TYR A C 1
ATOM 762 O O . TYR A 1 97 ? -3.180 -7.957 11.889 1.00 94.44 97 TYR A O 1
ATOM 770 N N . LYS A 1 98 ? -3.751 -6.946 13.822 1.00 95.81 98 LYS A N 1
ATOM 771 C CA . LYS A 1 98 ? -5.207 -7.046 13.626 1.00 95.81 98 LYS A CA 1
ATOM 772 C C . LYS A 1 98 ? -5.659 -6.313 12.363 1.00 95.81 98 LYS A C 1
ATOM 774 O O . LYS A 1 98 ? -6.437 -6.867 11.595 1.00 95.81 98 LYS A O 1
ATOM 779 N N . LEU A 1 99 ? -5.113 -5.122 12.103 1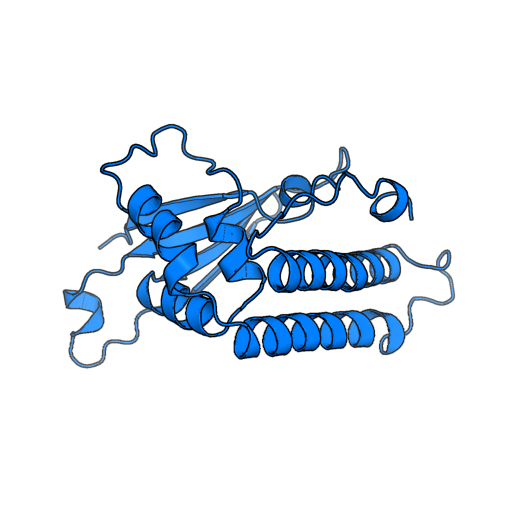.00 96.81 99 LEU A N 1
ATOM 780 C CA . LEU A 1 99 ? -5.361 -4.359 10.880 1.00 96.81 99 LEU A CA 1
ATOM 781 C C . LEU A 1 99 ? -4.997 -5.170 9.631 1.00 96.81 99 LEU A C 1
ATOM 783 O O . LEU A 1 99 ? -5.815 -5.285 8.724 1.00 96.81 99 LEU A O 1
ATOM 787 N N . ARG A 1 100 ? -3.812 -5.791 9.589 1.00 96.62 100 ARG A N 1
ATOM 788 C CA . ARG A 1 100 ? -3.377 -6.598 8.434 1.00 96.62 100 ARG A CA 1
ATOM 789 C C . ARG A 1 100 ? -4.298 -7.787 8.156 1.00 96.62 100 ARG A C 1
ATOM 791 O O . ARG A 1 100 ? -4.508 -8.153 7.002 1.00 96.62 100 ARG A O 1
ATOM 798 N N . LYS A 1 101 ? -4.896 -8.371 9.199 1.00 96.19 101 LYS A N 1
ATOM 799 C CA . LYS A 1 101 ? -5.879 -9.459 9.068 1.00 96.19 101 LYS A CA 1
ATOM 800 C C . LYS A 1 101 ? -7.206 -9.022 8.447 1.00 96.19 101 LYS A C 1
ATOM 802 O O . LYS A 1 101 ? -7.987 -9.890 8.070 1.00 96.19 101 LYS A O 1
ATOM 807 N N . LEU A 1 102 ? -7.442 -7.719 8.276 1.00 97.56 102 LEU A N 1
ATOM 808 C CA . LEU A 1 102 ? -8.634 -7.213 7.599 1.00 97.56 102 LEU A CA 1
ATOM 809 C C . LEU A 1 102 ? -8.564 -7.307 6.066 1.00 97.56 102 LEU A C 1
ATOM 811 O O . LEU A 1 102 ? -9.594 -7.115 5.424 1.00 97.56 102 LEU A O 1
ATOM 815 N N . LEU A 1 103 ? -7.404 -7.631 5.471 1.00 97.69 103 LEU A N 1
ATOM 816 C CA . LEU A 1 103 ? -7.238 -7.673 4.011 1.00 97.69 103 LEU A CA 1
ATOM 817 C C . LEU A 1 103 ? -8.336 -8.481 3.289 1.00 97.69 103 LEU A C 1
ATOM 819 O O . LEU A 1 103 ? -8.965 -7.920 2.395 1.00 97.69 103 LEU A O 1
ATOM 823 N N . PRO A 1 104 ? -8.659 -9.734 3.672 1.00 96.81 104 PRO A N 1
ATOM 824 C CA . PRO A 1 104 ? -9.675 -10.510 2.956 1.00 96.81 104 PRO A CA 1
ATOM 825 C C . PRO A 1 104 ? -11.069 -9.864 2.970 1.00 96.81 104 PRO A C 1
ATOM 827 O O . PRO A 1 104 ? -11.870 -10.115 2.076 1.00 96.81 104 PRO A O 1
ATOM 830 N N . PHE A 1 105 ? -11.354 -9.012 3.960 1.00 97.38 105 PHE A N 1
ATOM 831 C CA . PHE A 1 105 ? -12.660 -8.378 4.157 1.00 97.38 105 PHE A CA 1
ATOM 832 C C . PHE A 1 105 ? -12.816 -7.052 3.404 1.00 97.38 105 PHE A C 1
ATOM 834 O O . PHE A 1 105 ? -13.934 -6.565 3.249 1.00 97.38 105 PHE A O 1
ATOM 841 N N . VAL A 1 106 ? -11.717 -6.458 2.931 1.00 97.12 106 VAL A N 1
ATOM 842 C CA . VAL A 1 106 ? -11.745 -5.216 2.138 1.00 97.12 106 VAL A CA 1
ATOM 843 C C . VAL A 1 106 ? -11.647 -5.473 0.632 1.00 97.12 106 VAL A C 1
ATOM 845 O O . VAL A 1 106 ? -11.885 -4.561 -0.160 1.00 97.12 106 VAL A O 1
ATOM 848 N N . LEU A 1 107 ? -11.318 -6.703 0.218 1.00 97.19 107 LEU A N 1
ATOM 849 C CA . LEU A 1 107 ? -11.157 -7.059 -1.189 1.00 97.19 107 LEU A CA 1
ATOM 850 C C . LEU A 1 107 ? -12.502 -7.182 -1.911 1.00 97.19 107 LEU A C 1
ATOM 852 O O . LEU A 1 107 ? -13.408 -7.909 -1.512 1.00 97.19 107 LEU A O 1
ATOM 856 N N . ASN A 1 108 ? -12.599 -6.510 -3.056 1.00 97.38 108 ASN A N 1
ATOM 857 C CA . ASN A 1 108 ? -13.731 -6.613 -3.965 1.00 97.38 108 ASN A CA 1
ATOM 858 C C . ASN A 1 108 ? -13.225 -6.641 -5.410 1.00 97.38 108 ASN A C 1
ATOM 860 O O . ASN A 1 108 ? -12.568 -5.698 -5.849 1.00 97.38 108 ASN A O 1
ATOM 864 N N . LYS A 1 109 ? -13.571 -7.686 -6.175 1.00 97.25 109 LYS A N 1
ATOM 865 C CA . LYS A 1 109 ? -13.066 -7.885 -7.548 1.00 97.25 109 LYS A CA 1
ATOM 866 C C . LYS A 1 109 ? -13.328 -6.690 -8.471 1.00 97.25 109 LYS A C 1
ATOM 868 O O . LYS A 1 109 ? -12.456 -6.322 -9.254 1.00 97.25 109 LYS A O 1
ATOM 873 N N . ARG A 1 110 ? -14.505 -6.056 -8.374 1.00 98.25 110 ARG A N 1
ATOM 874 C CA . ARG A 1 110 ? -14.865 -4.895 -9.207 1.00 98.25 110 ARG A CA 1
ATOM 875 C C . ARG A 1 110 ? -13.986 -3.692 -8.878 1.00 98.25 110 ARG A C 1
ATOM 877 O O . ARG A 1 110 ? -13.481 -3.052 -9.798 1.00 98.25 110 ARG A O 1
ATOM 884 N N . TYR A 1 111 ? -13.803 -3.394 -7.593 1.00 98.31 111 TYR A N 1
ATOM 885 C CA . TYR A 1 111 ? -12.990 -2.253 -7.168 1.00 98.31 111 TYR A CA 1
ATOM 886 C C . TYR A 1 111 ? -11.499 -2.484 -7.396 1.00 98.31 111 TYR A C 1
ATOM 888 O O . TYR A 1 111 ? -10.844 -1.590 -7.919 1.00 98.31 111 TYR A O 1
ATOM 896 N N . VAL A 1 112 ? -10.986 -3.687 -7.121 1.00 98.38 112 VAL A N 1
ATOM 897 C CA . VAL A 1 112 ? -9.603 -4.069 -7.445 1.00 98.38 112 VAL A CA 1
ATOM 898 C C . VAL A 1 112 ? -9.346 -3.888 -8.940 1.00 98.38 112 VAL A C 1
ATOM 900 O O . VAL A 1 112 ? -8.448 -3.142 -9.314 1.00 98.38 112 VAL A O 1
ATOM 903 N N . ARG A 1 113 ? -10.184 -4.466 -9.813 1.00 98.38 113 ARG A N 1
ATOM 904 C CA . ARG A 1 113 ? -10.029 -4.305 -11.268 1.00 98.38 113 ARG A CA 1
ATOM 905 C C . ARG A 1 113 ? -10.019 -2.832 -11.681 1.00 98.38 113 ARG A C 1
ATOM 907 O O . ARG A 1 113 ? -9.145 -2.421 -12.437 1.00 98.38 113 ARG A O 1
ATOM 914 N N . ALA A 1 114 ? -10.980 -2.044 -11.201 1.00 98.50 114 ALA A N 1
ATOM 915 C CA . ALA A 1 114 ? -11.087 -0.634 -11.564 1.00 98.50 114 ALA A CA 1
ATOM 916 C C . ALA A 1 114 ? -9.875 0.185 -11.086 1.00 98.50 114 ALA A C 1
ATOM 918 O O . ALA A 1 114 ? -9.319 0.960 -11.861 1.00 98.50 114 ALA A O 1
ATOM 919 N N . ALA A 1 115 ? -9.444 -0.003 -9.838 1.00 98.38 115 ALA A N 1
ATOM 920 C CA . ALA A 1 115 ? -8.341 0.745 -9.248 1.00 98.38 115 ALA A CA 1
ATOM 921 C C . ALA A 1 115 ? -6.987 0.384 -9.873 1.00 98.38 115 ALA A C 1
ATOM 923 O O . ALA A 1 115 ? -6.202 1.281 -10.178 1.00 98.38 115 ALA A O 1
ATOM 924 N N . TYR A 1 116 ? -6.733 -0.902 -10.125 1.00 98.38 116 TYR A N 1
ATOM 925 C CA . TYR A 1 116 ? -5.492 -1.360 -10.751 1.00 98.38 116 TYR A CA 1
ATOM 926 C C . TYR A 1 116 ? -5.393 -0.908 -12.209 1.00 98.38 116 TYR A C 1
ATOM 928 O O . TYR A 1 116 ? -4.354 -0.387 -12.610 1.00 98.38 116 TYR A O 1
ATOM 936 N N . LEU A 1 117 ? -6.479 -1.011 -12.988 1.00 98.38 117 LEU A N 1
ATOM 937 C CA . LEU A 1 117 ? -6.507 -0.469 -14.350 1.00 98.38 117 LEU A CA 1
ATOM 938 C C . LEU A 1 117 ? -6.362 1.056 -14.352 1.00 98.38 117 LEU A C 1
ATOM 940 O O . LEU A 1 117 ? -5.601 1.590 -15.151 1.00 98.38 117 LEU A O 1
ATOM 944 N N . GLY A 1 118 ? -7.034 1.763 -13.439 1.00 98.12 118 GLY A N 1
ATOM 945 C CA . GLY A 1 118 ? -6.893 3.214 -13.299 1.00 98.12 118 GLY A CA 1
ATOM 946 C C . GLY A 1 118 ? -5.453 3.634 -12.989 1.00 98.12 118 GLY A C 1
ATOM 947 O O . GLY A 1 118 ? -4.920 4.545 -13.624 1.00 98.12 118 GLY A O 1
ATOM 948 N N . TYR A 1 119 ? -4.785 2.930 -12.071 1.00 97.75 119 TYR A N 1
ATOM 949 C CA . TYR A 1 119 ? -3.370 3.152 -11.780 1.00 97.75 119 TYR A CA 1
ATOM 950 C C . TYR A 1 119 ? -2.500 2.859 -13.008 1.00 97.75 119 TYR A C 1
ATOM 952 O O . TYR A 1 119 ? -1.670 3.687 -13.378 1.00 97.75 119 TYR A O 1
ATOM 960 N N . ALA A 1 120 ? -2.723 1.729 -13.685 1.00 97.38 120 ALA A N 1
ATOM 961 C CA . ALA A 1 120 ? -1.993 1.355 -14.892 1.00 97.38 120 ALA A CA 1
ATOM 962 C C . ALA A 1 120 ? -2.127 2.422 -15.992 1.00 97.38 120 ALA A C 1
ATOM 964 O O . ALA A 1 120 ? -1.126 2.856 -16.559 1.00 97.38 120 ALA A O 1
ATOM 965 N N . HIS A 1 121 ? -3.341 2.914 -16.248 1.00 96.88 121 HIS A N 1
ATOM 966 C CA . HIS A 1 121 ? -3.584 3.988 -17.211 1.00 96.88 121 HIS A CA 1
ATOM 967 C C . HIS A 1 121 ? -2.844 5.275 -16.843 1.00 96.88 121 HIS A C 1
ATOM 969 O O . HIS A 1 121 ? -2.253 5.896 -17.725 1.00 96.88 121 HIS A O 1
ATOM 975 N N . ASN A 1 122 ? -2.807 5.644 -15.560 1.00 95.75 122 ASN A N 1
ATOM 976 C CA . ASN A 1 122 ? -2.058 6.813 -15.103 1.00 95.75 122 ASN A CA 1
ATOM 977 C C . ASN A 1 122 ? -0.550 6.669 -15.353 1.00 95.75 122 ASN A C 1
ATOM 979 O O . ASN A 1 122 ? 0.081 7.622 -15.808 1.00 95.75 122 ASN A O 1
ATOM 983 N N . GLN A 1 123 ? 0.038 5.496 -15.093 1.00 94.75 123 GLN A N 1
ATOM 984 C CA . GLN A 1 123 ? 1.470 5.277 -15.338 1.00 94.75 123 GLN A CA 1
ATOM 985 C C . GLN A 1 123 ? 1.789 5.209 -16.831 1.00 94.75 123 GLN A C 1
ATOM 987 O O . GLN A 1 123 ? 2.736 5.848 -17.284 1.00 94.75 123 GLN A O 1
ATOM 992 N N . ARG A 1 124 ? 0.931 4.555 -17.621 1.00 93.81 124 ARG A N 1
ATOM 993 C CA . ARG A 1 124 ? 1.024 4.560 -19.084 1.00 93.81 124 ARG A CA 1
ATOM 994 C C . ARG A 1 124 ? 0.942 5.980 -19.652 1.00 93.81 124 ARG A C 1
ATOM 996 O O . ARG A 1 124 ? 1.697 6.324 -20.552 1.00 93.81 124 ARG A O 1
ATOM 1003 N N . ALA A 1 125 ? 0.048 6.822 -19.137 1.00 92.56 125 ALA A N 1
ATOM 1004 C CA . ALA A 1 125 ? -0.040 8.217 -19.559 1.00 92.56 125 ALA A CA 1
ATOM 1005 C C . ALA A 1 125 ? 1.249 8.985 -19.227 1.00 92.56 125 ALA A C 1
ATOM 1007 O O . ALA A 1 125 ? 1.747 9.725 -20.065 1.00 92.56 125 ALA A O 1
ATOM 1008 N N . LYS A 1 126 ? 1.839 8.785 -18.041 1.00 90.31 126 LYS A N 1
ATOM 1009 C CA . LYS A 1 126 ? 3.118 9.420 -17.673 1.00 90.31 126 LYS A CA 1
ATOM 1010 C C . LYS A 1 126 ? 4.298 8.942 -18.521 1.00 90.31 126 LYS A C 1
ATOM 1012 O O . LYS A 1 126 ? 5.218 9.735 -18.723 1.00 90.31 126 LYS A O 1
ATOM 1017 N N . LEU A 1 127 ? 4.253 7.697 -18.996 1.00 89.62 127 LEU A N 1
ATOM 1018 C CA . LEU A 1 127 ? 5.230 7.124 -19.919 1.00 89.62 127 LEU A CA 1
ATOM 1019 C C . LEU A 1 127 ? 5.189 7.809 -21.295 1.00 89.62 127 LEU A C 1
ATOM 1021 O O . LEU A 1 127 ? 6.236 8.170 -21.807 1.00 89.62 127 LEU A O 1
ATOM 1025 N N . PHE A 1 128 ? 4.001 8.027 -21.874 1.00 86.50 128 PHE A N 1
ATOM 1026 C CA . PHE A 1 128 ? 3.880 8.520 -23.258 1.00 86.50 128 PHE A CA 1
ATOM 1027 C C . PHE A 1 128 ? 3.603 10.025 -23.407 1.00 86.50 128 PHE A C 1
ATOM 1029 O O . PHE A 1 128 ? 3.888 10.587 -24.458 1.00 86.50 128 PHE A O 1
ATOM 1036 N N . ASN A 1 129 ? 3.035 10.693 -22.398 1.00 83.50 129 ASN A N 1
ATOM 1037 C CA . ASN A 1 129 ? 2.533 12.070 -22.549 1.00 83.50 129 ASN A CA 1
ATOM 1038 C C . ASN A 1 129 ? 3.531 13.157 -22.128 1.00 83.50 129 ASN A C 1
ATOM 1040 O O . ASN A 1 129 ? 3.220 14.341 -22.246 1.00 83.50 129 ASN A O 1
ATOM 1044 N N . LYS A 1 130 ? 4.698 12.795 -21.593 1.00 74.50 130 LYS A N 1
ATOM 1045 C CA . LYS A 1 130 ? 5.784 13.751 -21.361 1.00 74.50 130 LYS A CA 1
ATOM 1046 C C . LYS A 1 130 ? 6.936 13.376 -22.268 1.00 74.50 130 LYS A C 1
ATOM 1048 O O . LYS A 1 130 ? 7.448 12.270 -22.142 1.00 74.50 130 LYS A O 1
ATOM 1053 N N . SER A 1 131 ? 7.317 14.305 -23.137 1.00 67.62 131 SER A N 1
ATOM 1054 C CA . SER A 1 131 ? 8.545 14.197 -23.908 1.00 67.62 131 SER A CA 1
ATOM 1055 C C . SER A 1 131 ? 9.706 14.100 -22.931 1.00 67.62 131 SER A C 1
ATOM 1057 O O . SER A 1 131 ? 9.881 14.978 -22.081 1.00 67.62 131 SER A O 1
ATOM 1059 N N . ASP A 1 132 ? 10.458 13.016 -23.029 1.00 72.69 132 ASP A N 1
ATOM 1060 C CA . ASP A 1 132 ? 11.764 12.958 -22.402 1.00 72.69 132 ASP A CA 1
ATOM 1061 C C . ASP A 1 132 ? 12.727 13.876 -23.168 1.00 72.69 132 ASP A C 1
ATOM 1063 O O . ASP A 1 132 ? 12.459 14.272 -24.308 1.00 72.69 132 ASP A O 1
ATOM 1067 N N . ASP A 1 133 ? 13.831 14.246 -22.523 1.00 72.50 133 ASP A N 1
ATOM 1068 C CA . ASP A 1 133 ? 14.859 15.072 -23.148 1.00 72.50 133 ASP A CA 1
ATOM 1069 C C . ASP A 1 133 ? 15.403 14.352 -24.401 1.00 72.50 133 ASP A C 1
ATOM 1071 O O . ASP A 1 133 ? 15.911 13.231 -24.287 1.00 72.50 133 ASP A O 1
ATOM 1075 N N . PRO A 1 134 ? 15.295 14.948 -25.604 1.00 66.81 134 PRO A N 1
ATOM 1076 C CA . PRO A 1 134 ? 15.783 14.334 -26.837 1.00 66.81 134 PRO A CA 1
ATOM 1077 C C . PRO A 1 134 ? 17.313 14.221 -26.891 1.00 66.81 134 PRO A C 1
ATOM 1079 O O . PRO A 1 134 ? 17.833 13.537 -27.768 1.00 66.81 134 PRO A O 1
ATOM 1082 N N . THR A 1 135 ? 18.035 14.890 -25.989 1.00 74.25 135 THR A N 1
ATOM 1083 C CA . THR A 1 135 ? 19.498 14.808 -25.875 1.00 74.25 135 THR A CA 1
ATOM 1084 C C . THR A 1 135 ? 19.971 13.713 -24.914 1.00 74.25 135 THR A C 1
ATOM 1086 O O . THR A 1 135 ? 21.156 13.383 -24.904 1.00 74.25 135 THR A O 1
ATOM 1089 N N . ALA A 1 136 ? 19.062 13.115 -24.135 1.00 75.62 136 ALA A N 1
ATOM 1090 C CA . ALA A 1 136 ? 19.366 12.008 -23.235 1.00 75.62 136 ALA A CA 1
ATOM 1091 C C . ALA A 1 136 ? 19.318 10.646 -23.952 1.00 75.62 136 ALA A C 1
ATOM 1093 O O . ALA A 1 136 ? 18.668 10.484 -24.987 1.00 75.62 136 ALA A O 1
ATOM 1094 N N . VAL A 1 137 ? 19.981 9.640 -23.368 1.00 72.81 137 VAL A N 1
ATOM 1095 C CA . VAL A 1 137 ? 19.856 8.240 -23.804 1.00 72.81 137 VAL A CA 1
ATOM 1096 C C . VAL A 1 137 ? 18.398 7.810 -23.649 1.00 72.81 137 VAL A C 1
ATOM 1098 O O . VAL A 1 137 ? 17.796 8.000 -22.593 1.00 72.81 137 VAL A O 1
ATOM 1101 N N . GLN A 1 138 ? 17.835 7.255 -24.720 1.00 73.19 138 GLN A N 1
ATOM 1102 C CA . GLN A 1 138 ? 16.463 6.770 -24.744 1.00 73.19 138 GLN A CA 1
ATOM 1103 C C . GLN A 1 138 ? 16.425 5.243 -24.740 1.00 73.19 138 GLN A C 1
ATOM 1105 O O . GLN A 1 138 ? 17.212 4.616 -25.456 1.00 73.19 138 GLN A O 1
ATOM 1110 N N . PRO A 1 139 ? 15.433 4.650 -24.064 1.00 78.31 139 PRO A N 1
ATOM 1111 C CA . PRO A 1 139 ? 14.518 5.280 -23.093 1.00 78.31 139 PRO A CA 1
ATOM 1112 C C . PRO A 1 139 ? 15.222 5.817 -21.825 1.00 78.31 139 PRO A C 1
ATOM 1114 O O . PRO A 1 139 ? 16.189 5.230 -21.350 1.00 78.31 139 PRO A O 1
ATOM 1117 N N . SER A 1 140 ? 14.740 6.948 -21.290 1.00 84.44 140 SER A N 1
ATOM 1118 C CA . SER A 1 140 ? 15.298 7.577 -20.078 1.00 84.44 140 SER A CA 1
ATOM 1119 C C . SER A 1 140 ? 14.975 6.794 -18.793 1.00 84.44 140 SER A C 1
ATOM 1121 O O . SER A 1 140 ? 13.975 6.075 -18.737 1.00 84.44 140 SER A O 1
ATOM 1123 N N . GLU A 1 141 ? 15.721 7.018 -17.701 1.00 83.31 141 GLU A N 1
ATOM 1124 C CA . GLU A 1 141 ? 15.402 6.458 -16.366 1.00 83.31 141 GLU A CA 1
ATOM 1125 C C . GLU A 1 141 ? 13.957 6.754 -15.934 1.00 83.31 141 GLU A C 1
ATOM 1127 O O . GLU A 1 141 ? 13.272 5.940 -15.308 1.00 83.31 141 GLU A O 1
ATOM 1132 N N . ARG A 1 142 ? 13.448 7.935 -16.300 1.00 85.31 142 ARG A N 1
ATOM 1133 C CA . ARG A 1 142 ? 12.070 8.333 -16.026 1.00 85.31 142 ARG A CA 1
ATOM 1134 C C . ARG A 1 142 ? 11.076 7.479 -16.815 1.00 85.31 142 ARG A C 1
ATOM 1136 O O . ARG A 1 142 ? 10.064 7.061 -16.243 1.00 85.31 142 ARG A O 1
ATOM 1143 N N . ALA A 1 143 ? 11.322 7.251 -18.106 1.00 87.44 143 ALA A N 1
ATOM 1144 C CA . ALA A 1 143 ? 10.491 6.367 -18.918 1.00 87.44 143 ALA A CA 1
ATOM 1145 C C . ALA A 1 143 ? 10.491 4.955 -18.332 1.00 87.44 143 ALA A C 1
ATOM 1147 O O . ALA A 1 143 ? 9.416 4.395 -18.102 1.00 87.44 143 ALA A O 1
ATOM 1148 N N . TRP A 1 144 ? 11.662 4.427 -17.981 1.00 87.00 144 TRP A N 1
ATOM 1149 C CA . TRP A 1 144 ? 11.773 3.108 -17.371 1.00 87.00 144 TRP A CA 1
ATOM 1150 C C . TRP A 1 144 ? 11.026 2.991 -16.054 1.00 87.00 144 TRP A C 1
ATOM 1152 O O . TRP A 1 144 ? 10.206 2.087 -15.897 1.00 87.00 144 TRP A O 1
ATOM 1162 N N . LYS A 1 145 ? 11.152 3.983 -15.168 1.00 87.62 145 LYS A N 1
ATOM 1163 C CA . LYS A 1 145 ? 10.361 4.063 -13.934 1.00 87.62 145 LYS A CA 1
ATOM 1164 C C . LYS A 1 145 ? 8.858 3.915 -14.196 1.00 87.62 145 LYS A C 1
ATOM 1166 O O . LYS A 1 145 ? 8.178 3.179 -13.478 1.00 87.62 145 LYS A O 1
ATOM 1171 N N . PHE A 1 146 ? 8.311 4.596 -15.205 1.00 91.44 146 PHE A N 1
ATOM 1172 C CA . PHE A 1 146 ? 6.879 4.511 -15.514 1.00 91.44 146 PHE A CA 1
ATOM 1173 C C . PHE A 1 146 ? 6.483 3.230 -16.253 1.00 91.44 146 PHE A C 1
ATOM 1175 O O . PHE A 1 146 ? 5.396 2.709 -15.989 1.00 91.44 146 PHE A O 1
ATOM 1182 N N . ALA A 1 147 ? 7.348 2.689 -17.111 1.00 91.50 147 ALA A N 1
ATOM 1183 C CA . ALA A 1 147 ? 7.147 1.390 -17.749 1.00 91.50 147 ALA A CA 1
ATOM 1184 C C . ALA A 1 147 ? 7.100 0.262 -16.705 1.00 91.50 147 ALA A C 1
ATOM 1186 O O . ALA A 1 147 ? 6.140 -0.513 -16.675 1.00 91.50 147 ALA A O 1
ATOM 1187 N N . THR A 1 148 ? 8.057 0.240 -15.776 1.00 91.44 148 THR A N 1
ATOM 1188 C CA . THR A 1 148 ? 8.105 -0.723 -14.671 1.00 91.44 148 THR A CA 1
ATOM 1189 C C . THR A 1 148 ? 6.878 -0.593 -13.776 1.00 91.44 148 THR A C 1
ATOM 1191 O O . THR A 1 148 ? 6.219 -1.593 -13.498 1.00 91.44 148 THR A O 1
ATOM 1194 N N . GLN A 1 149 ? 6.477 0.625 -13.383 1.00 92.56 149 GLN A N 1
ATOM 1195 C CA . GLN A 1 149 ? 5.252 0.821 -12.591 1.00 92.56 149 GLN A CA 1
ATOM 1196 C C . GLN A 1 149 ? 3.980 0.370 -13.325 1.00 92.56 149 GLN A C 1
ATOM 1198 O O . GLN A 1 149 ? 3.073 -0.170 -12.686 1.00 92.56 149 GLN A O 1
ATOM 1203 N N . TYR A 1 150 ? 3.902 0.584 -14.641 1.00 95.12 150 TYR A N 1
ATOM 1204 C CA . TYR A 1 150 ? 2.777 0.160 -15.473 1.00 95.12 150 TYR A CA 1
ATOM 1205 C C . TYR A 1 150 ? 2.658 -1.367 -15.542 1.00 95.12 150 TYR A C 1
ATOM 1207 O O . TYR A 1 150 ? 1.583 -1.908 -15.287 1.00 95.12 150 TYR A O 1
ATOM 1215 N N . ILE A 1 151 ? 3.754 -2.068 -15.836 1.00 94.06 151 ILE A N 1
ATOM 1216 C CA . ILE A 1 151 ? 3.747 -3.532 -15.945 1.00 94.06 151 ILE A CA 1
ATOM 1217 C C . ILE A 1 151 ? 3.543 -4.174 -14.568 1.00 94.06 151 ILE A C 1
ATOM 1219 O O . ILE A 1 151 ? 2.699 -5.059 -14.423 1.00 94.06 151 ILE A O 1
ATOM 1223 N N . ARG A 1 152 ? 4.244 -3.682 -13.537 1.00 94.75 152 ARG A N 1
ATOM 1224 C CA . ARG A 1 152 ? 4.147 -4.173 -12.153 1.00 94.75 152 ARG A CA 1
ATOM 1225 C C . ARG A 1 152 ? 2.704 -4.209 -11.666 1.00 94.75 152 ARG A C 1
ATOM 1227 O O . ARG A 1 152 ? 2.249 -5.248 -11.194 1.00 94.75 152 ARG A O 1
ATOM 1234 N N . VAL A 1 153 ? 1.972 -3.098 -11.789 1.00 96.31 153 VAL A N 1
ATOM 1235 C CA . VAL A 1 153 ? 0.593 -3.046 -11.287 1.00 96.31 153 VAL A CA 1
ATOM 1236 C C . VAL A 1 153 ? -0.318 -3.996 -12.070 1.00 96.31 153 VAL A C 1
ATOM 1238 O O . VAL A 1 153 ? -1.205 -4.601 -11.482 1.00 96.31 153 VAL A O 1
ATOM 1241 N N . LEU A 1 154 ? -0.093 -4.192 -13.374 1.00 96.62 154 LEU A N 1
ATOM 1242 C CA . LEU A 1 154 ? -0.882 -5.135 -14.170 1.00 96.62 154 LEU A CA 1
ATOM 1243 C C . LEU A 1 154 ? -0.635 -6.584 -13.745 1.00 96.62 154 LEU A C 1
ATOM 1245 O O . LEU A 1 154 ? -1.601 -7.319 -13.561 1.00 96.62 154 LEU A O 1
ATOM 1249 N N . ILE A 1 155 ? 0.625 -6.968 -13.529 1.00 95.44 155 ILE A N 1
ATOM 1250 C CA . ILE A 1 155 ? 1.001 -8.298 -13.029 1.00 95.44 155 ILE A CA 1
ATOM 1251 C C . ILE A 1 155 ? 0.352 -8.559 -11.668 1.00 95.44 155 ILE A C 1
ATOM 1253 O O . ILE A 1 155 ? -0.308 -9.578 -11.473 1.00 95.44 155 ILE A O 1
ATOM 1257 N N . GLN A 1 156 ? 0.497 -7.620 -10.731 1.00 96.25 156 GLN A N 1
ATOM 1258 C CA . GLN A 1 156 ? -0.072 -7.757 -9.391 1.00 96.25 156 GLN A CA 1
ATOM 1259 C C . GLN A 1 156 ? -1.603 -7.819 -9.422 1.00 96.25 156 GLN A C 1
ATOM 1261 O O . GLN A 1 156 ? -2.205 -8.618 -8.707 1.00 96.25 156 GLN A O 1
ATOM 1266 N N . GLY A 1 157 ? -2.237 -6.984 -10.249 1.00 97.31 157 GLY A N 1
ATOM 1267 C CA . GLY A 1 157 ? -3.689 -6.942 -10.392 1.00 97.31 157 GLY A CA 1
ATOM 1268 C C . GLY A 1 157 ? -4.255 -8.208 -11.024 1.00 97.31 157 GLY A C 1
ATOM 1269 O O . GLY A 1 157 ? -5.266 -8.718 -10.549 1.00 97.31 157 GLY A O 1
ATOM 1270 N N . GLU A 1 158 ? -3.600 -8.730 -12.062 1.00 96.88 158 GLU A N 1
ATOM 1271 C CA . GLU A 1 158 ? -3.943 -10.012 -12.683 1.00 96.88 158 GLU A CA 1
ATOM 1272 C C . GLU A 1 158 ? -3.872 -11.142 -11.657 1.00 96.88 158 GLU A C 1
ATOM 1274 O O . GLU A 1 158 ? -4.873 -11.829 -11.444 1.00 96.88 158 GLU A O 1
ATOM 1279 N N . TYR A 1 159 ? -2.734 -11.270 -10.965 1.00 97.00 159 TYR A N 1
ATOM 1280 C CA . TYR A 1 159 ? -2.515 -12.335 -9.992 1.00 97.00 159 TYR A CA 1
ATOM 1281 C C . TYR A 1 159 ? -3.549 -12.260 -8.865 1.00 97.00 159 TYR A C 1
ATOM 1283 O O . TYR A 1 159 ? -4.244 -13.241 -8.613 1.00 97.00 159 TYR A O 1
ATOM 1291 N N . LEU A 1 160 ? -3.756 -11.074 -8.277 1.00 97.56 160 LEU A N 1
ATOM 1292 C CA . LEU A 1 160 ? -4.755 -10.858 -7.227 1.00 97.56 160 LEU A CA 1
ATOM 1293 C C . LEU A 1 160 ? -6.177 -11.207 -7.683 1.00 97.56 160 LEU A C 1
ATOM 1295 O O . LEU A 1 160 ? -6.936 -11.819 -6.933 1.00 97.56 160 LEU A O 1
ATOM 1299 N N . LEU A 1 161 ? -6.568 -10.838 -8.904 1.00 98.00 161 LEU A N 1
ATOM 1300 C CA . LEU A 1 161 ? -7.903 -11.152 -9.422 1.00 98.00 161 LEU A CA 1
ATOM 1301 C C . LEU A 1 161 ? -8.086 -12.647 -9.708 1.00 98.00 161 LEU A C 1
ATOM 1303 O O . LEU A 1 161 ? -9.205 -13.153 -9.560 1.00 98.00 161 LEU A O 1
ATOM 1307 N N . ARG A 1 162 ? -7.013 -13.336 -10.108 1.00 97.62 162 ARG A N 1
ATOM 1308 C CA . ARG A 1 162 ? -7.015 -14.765 -10.425 1.00 97.62 162 ARG A CA 1
ATOM 1309 C C . ARG A 1 162 ? -6.953 -15.650 -9.181 1.00 97.62 162 ARG A C 1
ATOM 1311 O O . ARG A 1 162 ? -7.676 -16.640 -9.131 1.00 97.62 162 ARG A O 1
ATOM 1318 N N . THR A 1 163 ? -6.122 -15.313 -8.197 1.00 97.00 163 THR A N 1
ATOM 1319 C CA . THR A 1 163 ? -5.825 -16.178 -7.039 1.00 97.00 163 THR A CA 1
ATOM 1320 C C . THR A 1 163 ? -6.449 -15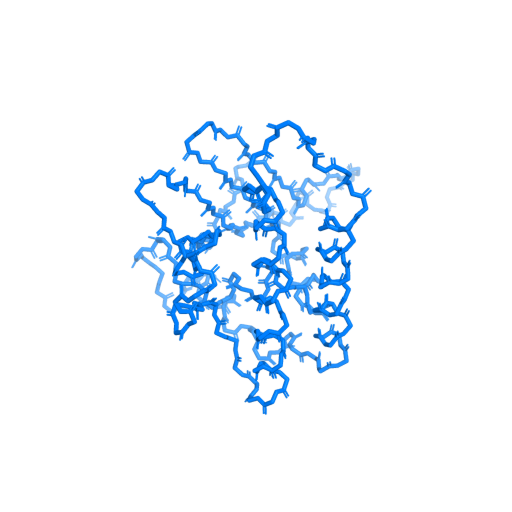.689 -5.733 1.00 97.00 163 THR A C 1
ATOM 1322 O O . THR A 1 163 ? -6.663 -16.482 -4.823 1.00 97.00 163 THR A O 1
ATOM 1325 N N . GLY A 1 164 ? -6.769 -14.396 -5.628 1.00 95.94 164 GLY A N 1
ATOM 1326 C CA . GLY A 1 164 ? -7.157 -13.765 -4.364 1.00 95.94 164 GLY A CA 1
ATOM 1327 C C . GLY A 1 164 ? -5.973 -13.409 -3.458 1.00 95.94 164 GLY A C 1
ATOM 1328 O O . GLY A 1 164 ? -6.185 -12.862 -2.377 1.00 95.94 164 GLY A O 1
ATOM 1329 N N . GLU A 1 165 ? -4.740 -13.669 -3.891 1.00 95.81 165 GLU A N 1
ATOM 1330 C CA . GLU A 1 165 ? -3.519 -13.359 -3.151 1.00 95.81 165 GLU A CA 1
ATOM 1331 C C . GLU A 1 165 ? -2.831 -12.118 -3.727 1.00 95.81 165 GLU A C 1
ATOM 1333 O O . GLU A 1 165 ? -2.685 -11.984 -4.939 1.00 95.81 165 GLU A O 1
ATOM 1338 N N . LEU A 1 166 ? -2.369 -11.209 -2.865 1.00 96.19 166 LEU A N 1
ATOM 1339 C CA . LEU A 1 166 ? -1.580 -10.053 -3.290 1.00 96.19 166 LEU A CA 1
ATOM 1340 C C . LEU A 1 166 ? -0.095 -10.302 -3.026 1.00 96.19 166 LEU A C 1
ATOM 1342 O O . LEU A 1 166 ? 0.331 -10.374 -1.873 1.00 96.19 166 LEU A O 1
ATOM 1346 N N . VAL A 1 167 ? 0.689 -10.368 -4.100 1.00 94.44 167 VAL A N 1
ATOM 1347 C CA . VAL A 1 167 ? 2.150 -10.494 -4.052 1.00 94.44 167 VAL A CA 1
ATOM 1348 C C . VAL A 1 167 ? 2.772 -9.157 -4.444 1.00 94.44 167 VAL A C 1
ATOM 1350 O O . VAL A 1 167 ? 2.551 -8.663 -5.545 1.00 94.44 167 VAL A O 1
ATOM 1353 N N . VAL A 1 168 ? 3.524 -8.549 -3.524 1.00 94.62 168 VAL A N 1
ATOM 1354 C CA . VAL A 1 168 ? 4.154 -7.233 -3.741 1.00 94.62 168 VAL A CA 1
ATOM 1355 C C . VAL A 1 168 ? 5.463 -7.374 -4.503 1.00 94.62 168 VAL A C 1
ATOM 1357 O O . VAL A 1 168 ? 5.687 -6.652 -5.474 1.00 94.62 168 VAL A O 1
ATOM 1360 N N . ASN A 1 169 ? 6.299 -8.316 -4.072 1.00 92.50 169 ASN A N 1
ATOM 1361 C CA . ASN A 1 169 ? 7.602 -8.565 -4.662 1.00 92.50 169 ASN A CA 1
ATOM 1362 C C . ASN A 1 169 ? 7.440 -9.147 -6.075 1.00 92.50 169 ASN A C 1
ATOM 1364 O O . ASN A 1 169 ? 6.807 -10.184 -6.269 1.00 92.50 169 ASN A O 1
ATOM 1368 N N . VAL A 1 170 ? 8.013 -8.461 -7.056 1.00 90.25 170 VAL A N 1
ATOM 1369 C CA . VAL A 1 170 ? 8.018 -8.839 -8.473 1.00 90.25 170 VAL A CA 1
ATOM 1370 C C . VAL A 1 170 ? 9.426 -9.218 -8.945 1.00 90.25 170 VAL A C 1
ATOM 1372 O O . VAL A 1 170 ? 9.673 -9.267 -10.144 1.00 90.25 170 VAL A O 1
ATOM 1375 N N . GLY A 1 171 ? 10.339 -9.553 -8.030 1.00 83.12 171 GLY A N 1
ATOM 1376 C CA . GLY A 1 171 ? 11.708 -9.983 -8.339 1.00 83.12 171 GLY A CA 1
ATOM 1377 C C . GLY A 1 171 ? 11.789 -11.272 -9.167 1.00 83.12 171 GLY A C 1
ATOM 1378 O O . GLY A 1 171 ? 12.800 -11.535 -9.808 1.00 83.12 171 GLY A O 1
ATOM 1379 N N . LEU A 1 172 ? 10.696 -12.043 -9.247 1.00 82.12 172 LEU A N 1
ATOM 1380 C CA . LEU A 1 172 ? 10.544 -13.147 -10.209 1.00 82.12 172 LEU A CA 1
ATOM 1381 C C . LEU A 1 172 ? 10.561 -12.686 -11.679 1.00 82.12 172 LEU A C 1
ATOM 1383 O O . LEU A 1 172 ? 10.671 -13.515 -12.578 1.00 82.12 172 LEU A O 1
ATOM 1387 N N . TYR A 1 173 ? 10.466 -11.380 -11.927 1.00 84.25 173 TYR A N 1
ATOM 1388 C CA . TYR A 1 173 ? 10.576 -10.758 -13.239 1.00 84.25 173 TYR A CA 1
ATOM 1389 C C . TYR A 1 173 ? 11.857 -9.904 -13.297 1.00 84.25 173 TYR A C 1
ATOM 1391 O O . TYR A 1 173 ? 11.774 -8.675 -13.296 1.00 84.25 173 TYR A O 1
ATOM 1399 N N . PRO A 1 174 ? 13.054 -10.520 -13.355 1.00 71.12 174 PRO A N 1
ATOM 1400 C CA . PRO A 1 174 ? 14.335 -9.812 -13.221 1.00 71.12 174 PRO A CA 1
ATOM 1401 C C . PRO A 1 174 ? 14.544 -8.742 -14.303 1.00 71.12 174 PRO A C 1
ATOM 1403 O O . PRO A 1 174 ? 15.137 -7.696 -14.052 1.00 71.12 174 PRO A O 1
ATOM 1406 N N . ASN A 1 175 ? 13.963 -8.949 -15.486 1.00 77.38 175 ASN A N 1
ATOM 1407 C CA . ASN A 1 175 ? 14.033 -8.003 -16.599 1.00 77.38 175 ASN A CA 1
ATOM 1408 C C . ASN A 1 175 ? 13.148 -6.754 -16.400 1.00 77.38 175 ASN A C 1
ATOM 1410 O O . ASN A 1 175 ? 13.207 -5.851 -17.223 1.00 77.38 175 ASN A O 1
ATOM 1414 N N . LEU A 1 176 ? 12.325 -6.678 -15.341 1.00 74.81 176 LEU A N 1
ATOM 1415 C CA . LEU A 1 176 ? 11.621 -5.438 -14.968 1.00 74.81 176 LEU A CA 1
ATOM 1416 C C . LEU A 1 176 ? 12.542 -4.409 -14.294 1.00 74.81 176 LEU A C 1
ATOM 1418 O O . LEU A 1 176 ? 12.169 -3.238 -14.222 1.00 74.81 176 LEU A O 1
ATOM 1422 N N . VAL A 1 177 ? 13.693 -4.852 -13.771 1.00 57.81 177 VAL A N 1
ATOM 1423 C CA . VAL A 1 177 ? 14.701 -4.014 -13.090 1.00 57.81 177 VAL A CA 1
ATOM 1424 C C . VAL A 1 177 ? 15.752 -3.496 -14.072 1.00 57.81 177 VAL A C 1
ATOM 1426 O O . VAL A 1 177 ? 16.305 -2.422 -13.879 1.00 57.81 177 VAL A O 1
ATOM 1429 N N . GLN A 1 178 ? 16.066 -4.284 -15.102 1.00 52.41 178 GLN A N 1
ATOM 1430 C CA . GLN A 1 178 ? 17.273 -4.129 -15.922 1.00 52.41 178 GLN A CA 1
ATOM 1431 C C . GLN A 1 178 ? 17.064 -3.275 -17.172 1.00 52.41 178 GLN A C 1
ATOM 1433 O O . GLN A 1 178 ? 17.477 -3.654 -18.268 1.00 52.41 178 GLN A O 1
ATOM 1438 N N . CYS A 1 179 ? 16.384 -2.150 -17.033 1.00 46.78 179 CYS A N 1
ATOM 1439 C CA . CYS A 1 179 ? 16.088 -1.283 -18.154 1.00 46.78 179 CYS A CA 1
ATOM 1440 C C . CYS A 1 179 ? 16.513 0.147 -17.839 1.00 46.78 179 CYS A C 1
ATOM 1442 O O . CYS A 1 179 ? 15.985 0.702 -16.849 1.00 46.78 179 CYS A O 1
#

Nearest PDB structures (foldseek):
  1kny-assembly1_B  TM=5.069E-01  e=1.068E-04  Staphylococcus aureus
  6un8-assembly1_A  TM=4.794E-01  e=1.008E-04  Staphylococcus aureus
  6p06-assembly1_A  TM=4.933E-01  e=2.119E-04  Bacillus sp. (in: firmicutes)
  6nmm-assembly1_D  TM=4.322E-01  e=8.994E-05  Geobacillus stearothermophilus

Secondary structure (DSSP, 8-state):
---EEEEEEE-HHHHHT---TT--EEEEEEEE--HHHHHSTT-----EEEEEETTEEEEEEEHHHHHHHHHTT-HHHHHHHHSPBS-TT--TTSHHHHHHTTHHHH--HHHHHHHHHHHHHHHHHHHHSSPPPTTS-SS-HHHHHHHHHHHHHHHHHHHHHHHS------TT-GGGT--

Foldseek 3Di:
DDWAWQFKFWDDCVLQVQDDPPDATEMETETEDPVCLVPDDVRDDDQWDWDDDPRYTYTYGYLVVLLVVLLLQAPRSLSRLPGDTPDPPDDCPGPSNVSSVCNLVSDDLVSNVVNLVVQLVVLVCQLPVDDDDPPDPPPDPSNLVSVLSNVLSVVQSVCCNVPVDGRRHPVVPVVSNVD

Sequence (179 aa):
MTNKMILKTVAGSRAYGLETPESDWDYHAVFVIPTVDILALGANPKRRAWDESKEVDMQTWEVGHFLHLATKGNPTILETFVTPPVDTTLTRDTHGYKLRKLLPFVLNKRYVRAAYLGYAHNQRAKLFNKSDDPTAVQPSERAWKFATQYIRVLIQGEYLLRTGELVVNVGLYPNLVQC

pLDDT: mean 89.3, std 10.41, range [46.78, 98.5]

Mean predicted aligned error: 5.41 Å

Radius of gyration: 17.68 Å; Cα contacts (8 Å, |Δi|>4): 250; chains: 1; bounding box: 39×38×48 Å